Protein AF-A0A9E6REJ0-F1 (afdb_monomer_lite)

Structure (mmCIF, N/CA/C/O backbone):
data_AF-A0A9E6REJ0-F1
#
_entry.id   AF-A0A9E6REJ0-F1
#
loop_
_atom_site.group_PDB
_atom_site.id
_atom_site.type_symbol
_atom_site.label_atom_id
_atom_site.label_alt_id
_atom_site.label_comp_id
_atom_site.label_asym_id
_atom_site.label_entity_id
_atom_site.label_seq_id
_atom_site.pdbx_PDB_ins_code
_atom_site.Cartn_x
_atom_site.Cartn_y
_atom_site.Cartn_z
_atom_site.occupancy
_atom_site.B_iso_or_equiv
_atom_site.auth_seq_id
_atom_site.auth_comp_id
_atom_site.auth_asym_id
_atom_site.auth_atom_id
_atom_site.pdbx_PDB_model_num
ATOM 1 N N . MET A 1 1 ? -6.990 12.885 32.462 1.00 40.84 1 MET A N 1
ATOM 2 C CA . MET A 1 1 ? -7.092 13.150 31.010 1.00 40.84 1 MET A CA 1
ATOM 3 C C . MET A 1 1 ? -8.560 13.199 30.646 1.00 40.84 1 MET A C 1
ATOM 5 O O . MET A 1 1 ? -9.264 12.246 30.945 1.00 40.84 1 MET A O 1
ATOM 9 N N . ILE A 1 2 ? -9.026 14.302 30.065 1.00 42.00 2 ILE A N 1
ATOM 10 C CA . ILE A 1 2 ? -10.407 14.437 29.587 1.00 42.00 2 ILE A CA 1
ATOM 11 C C . ILE A 1 2 ? -10.465 13.724 28.228 1.00 42.00 2 ILE A C 1
ATOM 13 O O . ILE A 1 2 ? -10.202 14.327 27.190 1.00 42.00 2 ILE A O 1
ATOM 17 N N . GLY A 1 3 ? -10.674 12.406 28.249 1.00 57.78 3 GLY A N 1
ATOM 18 C CA . GLY A 1 3 ? -10.804 11.602 27.036 1.00 57.78 3 GLY A CA 1
ATOM 19 C C . GLY A 1 3 ? -12.135 11.917 26.370 1.00 57.78 3 GLY A C 1
ATOM 20 O O . GLY A 1 3 ? -13.175 11.473 26.844 1.00 57.78 3 GLY A O 1
ATOM 21 N N . HIS A 1 4 ? -12.112 12.725 25.313 1.00 65.94 4 HIS A N 1
ATOM 22 C CA . HIS A 1 4 ? -13.299 12.930 24.492 1.00 65.94 4 HIS A CA 1
ATOM 23 C C . HIS A 1 4 ? -13.613 11.627 23.752 1.00 65.94 4 HIS A C 1
ATOM 25 O O . HIS A 1 4 ? -12.705 10.974 23.232 1.00 65.94 4 HIS A O 1
ATOM 31 N N . ALA A 1 5 ? -14.892 11.251 23.729 1.00 79.19 5 ALA A N 1
ATOM 32 C CA . ALA A 1 5 ? -15.363 10.123 22.937 1.00 79.19 5 ALA A CA 1
ATOM 33 C C . ALA A 1 5 ? -15.048 10.347 21.441 1.00 79.19 5 ALA A C 1
ATOM 35 O O . ALA A 1 5 ? -15.025 11.504 21.002 1.00 79.19 5 ALA A O 1
ATOM 36 N N . PRO A 1 6 ? -14.810 9.277 20.658 1.00 85.81 6 PRO A N 1
ATOM 37 C CA . PRO A 1 6 ? -14.659 9.374 19.210 1.00 85.81 6 PRO A CA 1
ATOM 38 C C . PRO A 1 6 ? -15.811 10.148 18.570 1.00 85.81 6 PRO A C 1
ATOM 40 O O . PRO A 1 6 ? -16.976 9.931 18.903 1.00 85.81 6 PRO A O 1
ATOM 43 N N . LEU A 1 7 ? -15.484 11.046 17.642 1.00 87.44 7 LEU A N 1
ATOM 44 C CA . LEU A 1 7 ? -16.490 11.788 16.886 1.00 87.44 7 LEU A CA 1
ATOM 45 C C . LEU A 1 7 ? -16.873 10.994 15.625 1.00 87.44 7 LEU A C 1
ATOM 47 O O . LEU A 1 7 ? -15.975 10.590 14.884 1.00 87.44 7 LEU A O 1
ATOM 51 N N . PRO A 1 8 ? -18.174 10.816 15.325 1.00 81.75 8 PRO A N 1
ATOM 52 C CA . PRO A 1 8 ? -18.642 9.897 14.276 1.00 81.75 8 PRO A CA 1
ATOM 53 C C . PRO A 1 8 ? -18.157 10.248 12.858 1.00 81.75 8 PRO A C 1
ATOM 55 O O . PRO A 1 8 ? -17.996 9.371 12.011 1.00 81.75 8 PRO A O 1
ATOM 58 N N . ASN A 1 9 ? -17.859 11.530 12.620 1.00 86.50 9 ASN A N 1
ATOM 59 C CA . ASN A 1 9 ? -17.458 12.078 11.319 1.00 86.50 9 ASN A CA 1
ATOM 60 C C . ASN A 1 9 ? -15.991 12.538 11.275 1.00 86.50 9 ASN A C 1
ATOM 62 O O . ASN A 1 9 ? -15.620 13.329 10.408 1.00 86.50 9 ASN A O 1
ATOM 66 N N . VAL A 1 10 ? -15.160 12.106 12.228 1.00 89.12 10 VAL A N 1
ATOM 67 C CA . VAL A 1 10 ? -13.739 12.473 12.278 1.00 89.12 10 VAL A CA 1
ATOM 68 C C . VAL A 1 10 ? -12.881 11.222 12.191 1.00 89.12 10 VAL A C 1
ATOM 70 O O . VAL A 1 10 ? -12.972 10.327 13.029 1.00 89.12 10 VAL A O 1
ATOM 73 N N . TRP A 1 11 ? -12.021 11.181 11.176 1.00 91.62 11 TRP A N 1
ATOM 74 C CA . TRP A 1 11 ? -11.122 10.063 10.906 1.00 91.62 11 TRP A CA 1
ATOM 75 C C . TRP A 1 11 ? -9.676 10.508 11.089 1.00 91.62 11 TRP A C 1
ATOM 77 O O . TRP A 1 11 ? -9.244 11.506 10.510 1.00 91.62 11 TRP A O 1
ATOM 87 N N . LEU A 1 12 ? -8.919 9.763 11.888 1.00 94.12 12 LEU A N 1
ATOM 88 C CA . LEU A 1 12 ? -7.546 10.115 12.238 1.00 94.12 12 LEU A CA 1
ATOM 89 C C . LEU A 1 12 ? -6.571 9.317 11.377 1.00 94.12 12 LEU A C 1
ATOM 91 O O . LEU A 1 12 ? -6.522 8.092 11.440 1.00 94.12 12 LEU A O 1
ATOM 95 N N . GLY A 1 13 ? -5.815 10.025 10.546 1.00 94.81 13 GLY A N 1
ATOM 96 C CA . GLY A 1 13 ? -4.908 9.425 9.576 1.00 94.81 13 GLY A CA 1
ATOM 97 C C . GLY A 1 13 ? -3.447 9.651 9.900 1.00 94.81 13 GLY A C 1
ATOM 98 O O . GLY A 1 13 ? -3.090 10.667 10.497 1.00 94.81 13 GLY A O 1
ATOM 99 N N . PHE A 1 14 ? -2.599 8.752 9.419 1.00 97.94 14 PHE A N 1
ATOM 100 C CA . PHE A 1 14 ? -1.167 9.004 9.288 1.00 97.94 14 PHE A CA 1
ATOM 101 C C . PHE A 1 14 ? -0.663 8.514 7.934 1.00 97.94 14 PHE A C 1
ATOM 103 O O . PHE A 1 14 ? -1.221 7.585 7.352 1.00 97.94 14 PHE A O 1
ATOM 110 N N . SER A 1 15 ? 0.412 9.119 7.439 1.00 98.00 15 SER A N 1
ATOM 111 C CA . SER A 1 15 ? 1.140 8.597 6.280 1.00 98.00 15 SER A CA 1
ATOM 112 C C . SER A 1 15 ? 2.299 7.739 6.749 1.00 98.00 15 SER A C 1
ATOM 114 O O . SER A 1 15 ? 2.899 8.078 7.758 1.00 98.00 15 SER A O 1
ATOM 116 N N . ALA A 1 16 ? 2.644 6.664 6.047 1.00 97.94 16 ALA A N 1
ATOM 117 C CA . ALA A 1 16 ? 3.907 5.949 6.242 1.00 97.94 16 ALA A CA 1
ATOM 118 C C . ALA A 1 16 ? 4.341 5.270 4.950 1.00 97.94 16 ALA A C 1
ATOM 120 O O . ALA A 1 16 ? 3.576 4.515 4.359 1.00 97.94 16 ALA A O 1
ATOM 121 N N . GLU A 1 17 ? 5.553 5.592 4.526 1.00 96.38 17 GLU A N 1
ATOM 122 C CA . GLU A 1 17 ? 6.139 5.198 3.253 1.00 96.38 17 GLU A CA 1
ATOM 123 C C . GLU A 1 17 ? 6.912 3.869 3.320 1.00 96.38 17 GLU A C 1
ATOM 125 O O . GLU A 1 17 ? 7.099 3.214 2.298 1.00 96.38 17 GLU A O 1
ATOM 130 N N . ASP A 1 18 ? 7.344 3.461 4.514 1.00 95.94 18 ASP A N 1
ATOM 131 C CA . ASP A 1 18 ? 8.098 2.234 4.784 1.00 95.94 18 ASP A CA 1
ATOM 132 C C . ASP A 1 18 ? 7.868 1.741 6.228 1.00 95.94 18 ASP A C 1
ATOM 134 O O . ASP A 1 18 ? 7.125 2.361 6.997 1.00 95.94 18 ASP A O 1
ATOM 138 N N . GLN A 1 19 ? 8.492 0.610 6.583 1.00 96.44 19 GLN A N 1
ATOM 139 C CA . GLN A 1 19 ? 8.292 -0.066 7.867 1.00 96.44 19 GLN A CA 1
ATOM 140 C C . GLN A 1 19 ? 8.672 0.802 9.070 1.00 96.44 19 GLN A C 1
ATOM 142 O O . GLN A 1 19 ? 7.920 0.862 10.037 1.00 96.44 19 GLN A O 1
ATOM 147 N N . GLU A 1 20 ? 9.813 1.493 9.013 1.00 96.19 20 GLU A N 1
ATOM 148 C CA . GLU A 1 20 ? 10.326 2.287 10.137 1.00 96.19 20 GLU A CA 1
ATOM 149 C C . GLU A 1 20 ? 9.323 3.385 10.506 1.00 96.19 20 GLU A C 1
ATOM 151 O O . GLU A 1 20 ? 8.920 3.524 11.663 1.00 96.19 20 GLU A O 1
ATOM 156 N N . ARG A 1 21 ? 8.845 4.118 9.492 1.00 97.38 21 ARG A N 1
ATOM 157 C CA . ARG A 1 21 ? 7.851 5.177 9.692 1.00 97.38 21 ARG A CA 1
ATOM 158 C C . ARG A 1 21 ? 6.497 4.614 10.110 1.00 97.38 21 ARG A C 1
ATOM 160 O O . ARG A 1 21 ? 5.771 5.273 10.855 1.00 97.38 21 ARG A O 1
ATOM 167 N N . PHE A 1 22 ? 6.129 3.433 9.615 1.00 97.69 22 PHE A N 1
ATOM 168 C CA . PHE A 1 22 ? 4.892 2.769 10.013 1.00 97.69 22 PHE A CA 1
ATOM 169 C C . PHE A 1 22 ? 4.924 2.416 11.500 1.00 97.69 22 PHE A C 1
ATOM 171 O O . PHE A 1 22 ? 3.990 2.772 12.215 1.00 97.69 22 PHE A O 1
ATOM 178 N N . ASP A 1 23 ? 6.003 1.803 11.984 1.00 96.81 23 ASP A N 1
ATOM 179 C CA . ASP A 1 23 ? 6.152 1.405 13.387 1.00 96.81 23 ASP A CA 1
ATOM 180 C C . ASP A 1 23 ? 6.153 2.616 14.329 1.00 96.81 23 ASP A C 1
ATOM 182 O O . ASP A 1 23 ? 5.442 2.631 15.345 1.00 96.81 23 ASP A O 1
ATOM 186 N N . GLU A 1 24 ? 6.895 3.665 13.963 1.00 97.56 24 GLU A N 1
ATOM 187 C CA . GLU A 1 24 ? 6.934 4.931 14.699 1.00 97.56 24 GLU A CA 1
ATOM 188 C C . GLU A 1 24 ? 5.527 5.535 14.829 1.00 97.56 24 GLU A C 1
ATOM 190 O O . GLU A 1 24 ? 5.056 5.850 15.927 1.00 97.56 24 GLU A O 1
ATOM 195 N N . ARG A 1 25 ? 4.810 5.664 13.709 1.00 97.75 25 ARG A N 1
ATOM 196 C CA . ARG A 1 25 ? 3.514 6.354 13.667 1.00 97.75 25 ARG A CA 1
ATOM 197 C C . ARG A 1 25 ? 2.393 5.493 14.236 1.00 97.75 25 ARG A C 1
ATOM 199 O O . ARG A 1 25 ? 1.533 6.008 14.954 1.00 97.75 25 ARG A O 1
ATOM 206 N N . TRP A 1 26 ? 2.425 4.179 14.012 1.00 95.62 26 TRP A N 1
ATOM 207 C CA . TRP A 1 26 ? 1.470 3.252 14.612 1.00 95.62 26 TRP A CA 1
ATOM 208 C C . TRP A 1 26 ? 1.585 3.238 16.135 1.00 95.62 26 TRP A C 1
ATOM 210 O O . TRP A 1 26 ? 0.561 3.178 16.816 1.00 95.62 26 TRP A O 1
ATOM 220 N N . THR A 1 27 ? 2.789 3.398 16.692 1.00 95.69 27 THR A N 1
ATOM 221 C CA . THR A 1 27 ? 2.976 3.542 18.145 1.00 95.69 27 THR A CA 1
ATOM 222 C C . THR A 1 27 ? 2.160 4.710 18.714 1.00 95.69 27 THR A C 1
ATOM 224 O O . THR A 1 27 ? 1.522 4.560 19.759 1.00 95.69 27 THR A O 1
ATOM 2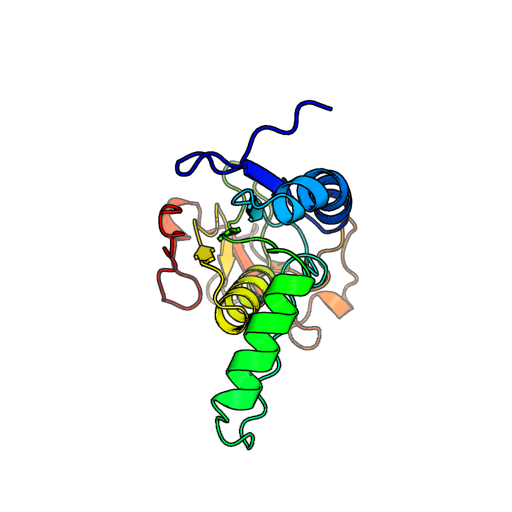27 N N . ALA A 1 28 ? 2.103 5.844 18.009 1.00 94.25 28 ALA A N 1
ATOM 228 C CA . ALA A 1 28 ? 1.319 7.013 18.416 1.00 94.25 28 ALA A CA 1
ATOM 229 C C . ALA A 1 28 ? -0.193 6.868 18.149 1.00 94.25 28 ALA A C 1
ATOM 231 O O . ALA A 1 28 ? -1.011 7.387 18.909 1.00 94.25 28 ALA A O 1
ATOM 232 N N . VAL A 1 29 ? -0.580 6.161 17.083 1.00 94.56 29 VAL A N 1
ATOM 233 C CA . VAL A 1 29 ? -1.980 6.050 16.627 1.00 94.56 29 VAL A CA 1
ATOM 234 C C . VAL A 1 29 ? -2.735 4.905 17.307 1.00 94.56 29 VAL A C 1
ATOM 236 O O . VAL A 1 29 ? -3.935 5.020 17.566 1.00 94.56 29 VAL A O 1
ATOM 239 N N . LYS A 1 30 ? -2.050 3.819 17.675 1.00 92.88 30 LYS A N 1
ATOM 240 C CA . LYS A 1 30 ? -2.641 2.632 18.312 1.00 92.88 30 LYS A CA 1
ATOM 241 C C . LYS A 1 30 ? -3.479 2.945 19.564 1.00 92.88 30 LYS A C 1
ATOM 243 O O . LYS A 1 30 ? -4.547 2.348 19.700 1.00 92.88 30 LYS A O 1
ATOM 248 N N . PRO A 1 31 ? -3.084 3.858 20.478 1.00 91.50 31 PRO A N 1
ATOM 249 C CA . PRO A 1 31 ? -3.938 4.254 21.600 1.00 91.50 31 PRO A CA 1
ATOM 250 C C . PRO A 1 31 ? -5.253 4.918 21.168 1.00 91.50 31 PRO A C 1
ATOM 252 O O . PRO A 1 31 ? -6.280 4.689 21.802 1.00 91.50 31 PRO A O 1
ATOM 255 N N . LEU A 1 32 ? -5.243 5.697 20.080 1.00 90.75 32 LEU A N 1
ATOM 256 C CA . LEU A 1 32 ? -6.440 6.346 19.530 1.00 90.75 32 LEU A CA 1
ATOM 257 C C . LEU A 1 32 ? -7.383 5.307 18.924 1.00 90.75 32 LEU A C 1
ATOM 259 O O . LEU A 1 32 ? -8.580 5.322 19.202 1.00 90.75 32 LEU A O 1
ATOM 263 N N . ALA A 1 33 ? -6.824 4.358 18.171 1.00 90.00 33 ALA A N 1
ATOM 264 C CA . ALA A 1 33 ? -7.570 3.229 17.630 1.00 90.00 33 ALA A CA 1
ATOM 265 C C . ALA A 1 33 ? -8.229 2.423 18.769 1.00 90.00 33 ALA A C 1
ATOM 267 O O . ALA A 1 33 ? -9.443 2.237 18.785 1.00 90.00 33 ALA A O 1
ATOM 268 N N . LYS A 1 34 ? -7.474 2.081 19.824 1.00 88.19 34 LYS A N 1
ATOM 269 C CA . LYS A 1 34 ? -8.011 1.428 21.035 1.00 88.19 34 LYS A CA 1
ATOM 270 C C . LYS A 1 34 ? -9.100 2.231 21.749 1.00 88.19 34 LYS A C 1
ATOM 272 O O . LYS A 1 34 ? -9.996 1.633 22.334 1.00 88.19 34 LYS A O 1
ATOM 277 N N . ALA A 1 35 ? -9.037 3.560 21.699 1.00 87.19 35 ALA A N 1
ATOM 278 C CA . ALA A 1 35 ? -10.065 4.442 22.247 1.00 87.19 35 ALA A CA 1
ATOM 279 C C . ALA A 1 35 ? -11.329 4.537 21.365 1.00 87.19 35 ALA A C 1
ATOM 281 O O . ALA A 1 35 ? -12.254 5.268 21.708 1.00 87.19 35 ALA A O 1
ATOM 282 N N . GLY A 1 36 ? -11.385 3.802 20.248 1.00 85.94 36 GLY A N 1
ATOM 283 C CA . GLY A 1 36 ? -12.548 3.703 19.368 1.00 85.94 36 GLY A CA 1
ATOM 284 C C . GLY A 1 36 ? -12.546 4.683 18.196 1.00 85.94 36 GLY A C 1
ATOM 285 O O . GLY A 1 36 ? -13.519 4.715 17.447 1.00 85.94 36 GLY A O 1
ATOM 286 N N . TRP A 1 37 ? -11.479 5.467 18.005 1.00 89.62 37 TRP A N 1
ATOM 287 C CA . TRP A 1 37 ? -11.367 6.341 16.837 1.00 89.62 37 TRP A CA 1
ATOM 288 C C . TRP A 1 37 ? -11.244 5.523 15.552 1.00 89.62 37 TRP A C 1
ATOM 290 O O . TRP A 1 37 ? -10.526 4.520 15.501 1.00 89.62 37 TRP A O 1
ATOM 300 N N . LEU A 1 38 ? -11.893 5.991 14.484 1.00 90.81 38 LEU A N 1
ATOM 301 C CA . LEU A 1 38 ? -11.610 5.490 13.147 1.00 90.81 38 LEU A CA 1
ATOM 302 C C . LEU A 1 38 ? -10.217 5.971 12.743 1.00 90.81 38 LEU A C 1
ATOM 304 O O . LEU A 1 38 ? -10.003 7.169 12.550 1.00 90.81 38 LEU A O 1
ATOM 308 N N . THR A 1 39 ? -9.275 5.036 12.630 1.00 93.94 39 THR A N 1
ATOM 309 C CA . THR A 1 39 ? -7.904 5.325 12.203 1.00 93.94 39 THR A CA 1
ATOM 310 C C . THR A 1 39 ? -7.631 4.776 10.810 1.00 93.94 39 THR A C 1
ATOM 312 O O . THR A 1 39 ? -8.133 3.708 10.448 1.00 93.94 39 THR A O 1
ATOM 315 N N . TRP A 1 40 ? -6.851 5.511 10.019 1.00 96.38 40 TRP A N 1
ATOM 316 C CA . TRP A 1 40 ? -6.512 5.137 8.647 1.00 96.38 40 TRP A CA 1
ATOM 317 C C . TRP A 1 40 ? -5.044 5.403 8.320 1.00 96.38 40 TRP A C 1
ATOM 319 O O . TRP A 1 40 ? -4.378 6.215 8.965 1.00 96.38 40 TRP A O 1
ATOM 329 N N . TRP A 1 41 ? -4.540 4.700 7.311 1.00 98.19 41 TRP A N 1
ATOM 330 C CA . TRP A 1 41 ? -3.145 4.777 6.895 1.00 98.19 41 TRP A CA 1
ATOM 331 C C . TRP A 1 41 ? -3.029 5.141 5.415 1.00 98.19 41 TRP A C 1
ATOM 333 O O . TRP A 1 41 ? -3.577 4.463 4.548 1.00 98.19 41 TRP A O 1
ATOM 343 N N . SER A 1 42 ? -2.282 6.207 5.134 1.00 98.44 42 SER A N 1
ATOM 344 C CA . SER A 1 42 ? -1.795 6.564 3.804 1.00 98.44 42 SER A CA 1
ATOM 345 C C . SER A 1 42 ? -0.424 5.926 3.556 1.00 98.44 42 SER A C 1
ATOM 347 O O . SER A 1 42 ? 0.616 6.496 3.896 1.00 98.44 42 SER A O 1
ATOM 349 N N . ALA A 1 43 ? -0.412 4.757 2.929 1.00 98.12 43 ALA A N 1
ATOM 350 C CA . ALA A 1 43 ? 0.770 4.078 2.406 1.00 98.12 43 ALA A CA 1
ATOM 351 C C . ALA A 1 43 ? 1.230 4.731 1.084 1.00 98.12 43 ALA A C 1
ATOM 353 O O . ALA A 1 43 ? 1.227 4.100 0.025 1.00 98.12 43 ALA A O 1
ATOM 354 N N . GLU A 1 44 ? 1.529 6.038 1.122 1.00 95.50 44 GLU A N 1
ATOM 355 C CA . GLU A 1 44 ? 1.820 6.849 -0.068 1.00 95.50 44 GLU A CA 1
ATOM 356 C C . GLU A 1 44 ? 2.960 7.866 0.145 1.00 95.50 44 GLU A C 1
ATOM 358 O O . GLU A 1 44 ? 2.846 8.713 1.036 1.00 95.50 44 GLU A O 1
ATOM 363 N N . PRO A 1 45 ? 3.993 7.875 -0.723 1.00 96.62 45 PRO A N 1
ATOM 364 C CA . PRO A 1 45 ? 4.323 6.789 -1.646 1.00 96.62 45 PRO A CA 1
ATOM 365 C C . PRO A 1 45 ? 4.754 5.536 -0.869 1.00 96.62 45 PRO A C 1
ATOM 367 O O . PRO A 1 45 ? 5.446 5.661 0.133 1.00 96.62 45 PRO A O 1
ATOM 370 N N . LEU A 1 46 ? 4.394 4.339 -1.331 1.00 96.38 46 LEU A N 1
ATOM 371 C CA . LEU A 1 46 ? 4.912 3.099 -0.741 1.00 96.38 46 LEU A CA 1
ATOM 372 C C . LEU A 1 46 ? 6.305 2.787 -1.310 1.00 96.38 46 LEU A C 1
ATOM 374 O O . LEU A 1 46 ? 6.462 2.511 -2.503 1.00 96.38 46 LEU A O 1
ATOM 378 N N . LEU A 1 47 ? 7.328 2.874 -0.462 1.00 95.25 47 LEU A N 1
ATOM 379 C CA . LEU A 1 47 ? 8.745 2.821 -0.841 1.00 95.25 47 LEU A CA 1
ATOM 380 C C . LEU A 1 47 ? 9.448 1.519 -0.459 1.00 95.25 47 LEU A C 1
ATOM 382 O O . LEU A 1 47 ? 10.553 1.265 -0.950 1.00 95.25 47 LEU A O 1
ATOM 386 N N . GLY A 1 48 ? 8.796 0.688 0.347 1.00 94.31 48 GLY A N 1
ATOM 387 C CA . GLY A 1 48 ? 9.246 -0.646 0.708 1.00 94.31 48 GLY A CA 1
ATOM 388 C C . GLY A 1 48 ? 8.084 -1.529 1.159 1.00 94.31 48 GLY A C 1
ATOM 389 O O . GLY A 1 48 ? 6.963 -1.036 1.322 1.00 94.31 48 GLY A O 1
ATOM 390 N N . PRO A 1 49 ? 8.334 -2.833 1.357 1.00 94.75 49 PRO A N 1
ATOM 391 C CA . PRO A 1 49 ? 7.363 -3.698 2.002 1.00 94.75 49 PRO A CA 1
ATOM 392 C C . PRO A 1 49 ? 7.115 -3.210 3.435 1.00 94.75 49 PRO A C 1
ATOM 394 O O . PRO A 1 49 ? 8.033 -2.762 4.122 1.00 94.75 49 PRO A O 1
ATOM 397 N N . VAL A 1 50 ? 5.866 -3.314 3.875 1.00 96.00 50 VAL A N 1
ATOM 398 C CA . VAL A 1 50 ? 5.456 -3.035 5.252 1.00 96.00 50 VAL A CA 1
ATOM 399 C C . VAL A 1 50 ? 4.661 -4.236 5.738 1.00 96.00 50 VAL A C 1
ATOM 401 O O . VAL A 1 50 ? 3.768 -4.706 5.035 1.00 96.00 50 VAL A O 1
ATOM 404 N N . ASP A 1 51 ? 4.988 -4.724 6.926 1.00 94.25 51 ASP A N 1
ATOM 405 C CA . ASP A 1 51 ? 4.208 -5.675 7.698 1.00 94.25 51 ASP A CA 1
ATOM 406 C C . ASP A 1 51 ? 3.292 -4.906 8.667 1.00 94.25 51 ASP A C 1
ATOM 408 O O . ASP A 1 51 ? 3.738 -4.428 9.715 1.00 94.25 51 ASP A O 1
ATOM 412 N N . PRO A 1 52 ? 1.991 -4.773 8.351 1.00 93.62 52 PRO A N 1
ATOM 413 C CA . PRO A 1 52 ? 1.044 -4.088 9.211 1.00 93.62 52 PRO A CA 1
ATOM 414 C C . PRO A 1 52 ? 0.364 -5.047 10.199 1.00 93.62 52 PRO A C 1
ATOM 416 O O . PRO A 1 52 ? -0.695 -4.700 10.718 1.00 93.62 52 PRO A O 1
ATOM 419 N N . SER A 1 53 ? 0.901 -6.243 10.475 1.00 89.69 53 SER A N 1
ATOM 420 C CA . SER A 1 53 ? 0.246 -7.251 11.334 1.00 89.69 53 SER A CA 1
ATOM 42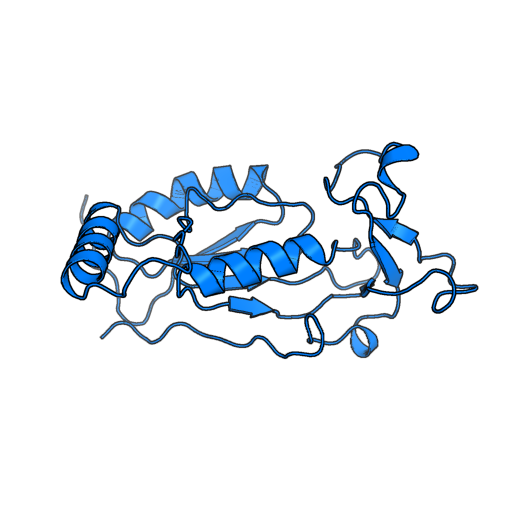1 C C . SER A 1 53 ? -0.126 -6.729 12.725 1.00 89.69 53 SER A C 1
ATOM 423 O O . SER A 1 53 ? -1.140 -7.131 13.295 1.00 89.69 53 SER A O 1
ATOM 425 N N . ALA A 1 54 ? 0.637 -5.771 13.259 1.00 88.19 54 ALA A N 1
ATOM 426 C CA . ALA A 1 54 ? 0.336 -5.110 14.531 1.00 88.19 54 ALA A CA 1
ATOM 427 C C . ALA A 1 54 ? -0.894 -4.177 14.488 1.00 88.19 54 ALA A C 1
ATOM 429 O O . ALA A 1 54 ? -1.349 -3.726 15.547 1.00 88.19 54 ALA A O 1
ATOM 430 N N . ALA A 1 55 ? -1.386 -3.847 13.293 1.00 91.12 55 ALA A N 1
ATOM 431 C CA . ALA A 1 55 ? -2.482 -2.917 13.033 1.00 91.12 55 ALA A CA 1
ATOM 432 C C . ALA A 1 55 ? -3.643 -3.539 12.241 1.00 91.12 55 ALA A C 1
ATOM 434 O O . ALA A 1 55 ? -4.771 -3.074 12.364 1.00 91.12 55 ALA A O 1
ATOM 435 N N . ILE A 1 56 ? -3.380 -4.570 11.436 1.00 88.56 56 ILE A N 1
ATOM 436 C CA . ILE A 1 56 ? -4.351 -5.319 10.635 1.00 88.56 56 ILE A CA 1
ATOM 437 C C . ILE A 1 56 ? -4.024 -6.809 10.817 1.00 88.56 56 ILE A C 1
ATOM 439 O O . ILE A 1 56 ? -3.142 -7.332 10.121 1.00 88.56 56 ILE A O 1
ATOM 443 N N . PRO A 1 57 ? -4.677 -7.484 11.780 1.00 75.94 57 PRO A N 1
ATOM 444 C CA . PRO A 1 57 ? -4.419 -8.890 12.059 1.00 75.94 57 PRO A CA 1
ATOM 445 C C . PRO A 1 57 ? -4.703 -9.760 10.835 1.00 75.94 57 PRO A C 1
ATOM 447 O O . PRO A 1 57 ? -5.681 -9.537 10.119 1.00 75.94 57 PRO A O 1
ATOM 450 N N . GLU A 1 58 ? -3.881 -10.784 10.620 1.00 66.56 58 GLU A N 1
ATOM 451 C CA . GLU A 1 58 ? -4.223 -11.849 9.680 1.00 66.56 58 GLU A CA 1
ATOM 452 C C . GLU A 1 58 ? -5.427 -12.629 10.201 1.00 66.56 58 GLU A C 1
ATOM 454 O O . GLU A 1 58 ? -5.416 -13.166 11.309 1.00 66.56 58 GLU A O 1
ATOM 459 N N . VAL A 1 59 ? -6.468 -12.717 9.379 1.00 61.66 59 VAL A N 1
ATOM 460 C CA . VAL A 1 59 ? -7.587 -13.622 9.623 1.00 61.66 59 VAL A CA 1
ATOM 461 C C . VAL A 1 59 ? -7.378 -14.829 8.719 1.00 61.66 59 VAL A C 1
ATOM 463 O O . VAL A 1 59 ? -7.733 -14.814 7.544 1.00 61.66 59 VAL A O 1
ATOM 466 N N . HIS A 1 60 ? -6.752 -15.885 9.236 1.00 54.53 60 HIS A N 1
ATOM 467 C CA . HIS A 1 60 ? -6.633 -17.135 8.490 1.00 54.53 60 HIS A CA 1
ATOM 468 C C . HIS A 1 60 ? -8.006 -17.809 8.388 1.00 54.53 60 HIS A C 1
ATOM 470 O O . HIS A 1 60 ? -8.516 -18.379 9.352 1.00 54.53 60 HIS A O 1
ATOM 476 N N . HIS A 1 61 ? -8.622 -17.746 7.211 1.00 47.91 61 HIS A N 1
ATOM 477 C CA . HIS A 1 61 ? -9.726 -18.631 6.855 1.00 47.91 61 HIS A CA 1
ATOM 478 C C . HIS A 1 61 ? -9.140 -19.925 6.286 1.00 47.91 61 HIS A C 1
ATOM 480 O O . HIS A 1 61 ? -8.638 -19.944 5.166 1.00 47.91 61 HIS A O 1
ATOM 486 N N . HIS A 1 62 ? -9.179 -21.010 7.063 1.00 46.41 62 HIS A N 1
ATOM 487 C CA . HIS A 1 62 ? -8.864 -22.336 6.535 1.00 46.41 62 HIS A CA 1
ATOM 488 C C . HIS A 1 62 ? -9.999 -22.765 5.583 1.00 46.41 62 HIS A C 1
ATOM 490 O O . HIS A 1 62 ? -11.160 -22.693 5.994 1.00 46.41 62 HIS A O 1
ATOM 496 N N . PRO A 1 63 ? -9.717 -23.205 4.345 1.00 44.88 63 PRO A N 1
ATOM 497 C CA . PRO A 1 63 ? -10.752 -23.534 3.357 1.00 44.88 63 PRO A CA 1
ATOM 498 C C . PRO A 1 63 ? -11.686 -24.673 3.806 1.00 44.88 63 PRO A C 1
ATOM 500 O O . PRO A 1 63 ? -12.856 -24.675 3.436 1.00 44.88 63 PRO A O 1
ATOM 503 N N . ASP A 1 64 ? -11.208 -25.575 4.670 1.00 53.88 64 ASP A N 1
ATOM 504 C CA . ASP A 1 64 ? -12.014 -26.668 5.246 1.00 53.88 64 ASP A CA 1
ATOM 505 C C . ASP A 1 64 ? -12.756 -26.299 6.542 1.00 53.88 64 ASP A C 1
ATOM 507 O O . ASP A 1 64 ? -13.468 -27.132 7.111 1.00 53.88 64 ASP A O 1
ATOM 511 N N . ASN A 1 65 ? -12.609 -25.067 7.045 1.00 54.34 65 ASN A N 1
ATOM 512 C CA . ASN A 1 65 ? -13.384 -24.650 8.207 1.00 54.34 65 ASN A CA 1
ATOM 513 C C . ASN A 1 65 ? -14.834 -24.440 7.776 1.00 54.34 65 ASN A C 1
ATOM 515 O O . ASN A 1 65 ? -15.189 -23.429 7.168 1.00 54.34 65 ASN A O 1
ATOM 519 N N . VAL A 1 66 ? -15.692 -25.390 8.150 1.00 53.25 66 VAL A N 1
ATOM 520 C CA . VAL A 1 66 ? -17.141 -25.189 8.173 1.00 53.25 66 VAL A CA 1
ATOM 521 C C . VAL A 1 66 ? -17.399 -23.869 8.897 1.00 53.25 66 VAL A C 1
ATOM 523 O O . VAL A 1 66 ? -17.051 -23.733 10.072 1.00 53.25 66 VAL A O 1
ATOM 526 N N . ARG A 1 67 ? -17.983 -22.887 8.194 1.00 57.22 67 ARG A N 1
ATOM 527 C CA . ARG A 1 67 ? -18.448 -21.629 8.794 1.00 57.22 67 ARG A CA 1
ATOM 528 C C . ARG A 1 67 ? -19.294 -21.974 10.015 1.00 57.22 67 ARG A C 1
ATOM 530 O O . ARG A 1 67 ? -20.420 -22.448 9.880 1.00 57.22 67 ARG A O 1
ATOM 537 N N . SER A 1 68 ? -18.743 -21.753 11.202 1.00 66.81 68 SER A N 1
ATOM 538 C CA . SER A 1 68 ? -19.477 -21.871 12.451 1.00 66.81 68 SER A CA 1
ATOM 539 C C . SER A 1 68 ? -19.877 -20.462 12.862 1.00 66.81 68 SER A C 1
ATOM 541 O O . SER A 1 68 ? -18.998 -19.665 13.197 1.00 66.81 68 SER A O 1
ATOM 543 N N . PRO A 1 69 ? -21.181 -20.137 12.892 1.00 66.94 69 PRO A N 1
ATOM 544 C CA . PRO A 1 69 ? -21.649 -18.847 13.390 1.00 66.94 69 PRO A CA 1
ATOM 545 C C . PRO A 1 69 ? -21.109 -18.526 14.790 1.00 66.94 69 PRO A C 1
ATOM 547 O O . PRO A 1 69 ? -20.871 -17.362 15.105 1.00 66.94 69 PRO A O 1
ATOM 550 N N . ALA A 1 70 ? -20.867 -19.556 15.609 1.00 71.81 70 ALA A N 1
ATOM 551 C CA . ALA A 1 70 ? -20.274 -19.422 16.932 1.00 71.81 70 ALA A CA 1
ATOM 552 C C . ALA A 1 70 ? -18.779 -19.067 16.876 1.00 71.81 70 ALA A C 1
ATOM 554 O O . ALA A 1 70 ? -18.348 -18.202 17.632 1.00 71.81 70 ALA A O 1
ATOM 555 N N . LEU A 1 71 ? -17.999 -19.676 15.973 1.00 68.06 71 LEU A N 1
ATOM 556 C CA . LEU A 1 71 ? -16.589 -19.320 15.779 1.00 68.06 71 LEU A CA 1
ATOM 557 C C . LEU A 1 71 ? -16.458 -17.904 15.216 1.00 68.06 71 LEU A C 1
ATOM 559 O O . LEU A 1 71 ? -15.670 -17.121 15.735 1.00 68.06 71 LEU A O 1
ATOM 563 N N . ASP A 1 72 ? -17.274 -17.543 14.227 1.00 65.94 72 ASP A N 1
ATOM 564 C CA . ASP A 1 72 ? -17.274 -16.187 13.682 1.00 65.94 72 ASP A CA 1
ATOM 565 C C . ASP A 1 72 ? -17.666 -15.156 14.752 1.00 65.94 72 ASP A C 1
ATOM 567 O O . ASP A 1 72 ? -17.104 -14.063 14.805 1.00 65.94 72 ASP A O 1
ATOM 571 N N . ALA A 1 73 ? -18.622 -15.488 15.629 1.00 65.31 73 ALA A N 1
ATOM 572 C CA . ALA A 1 73 ? -18.977 -14.651 16.771 1.00 65.31 73 ALA A CA 1
ATOM 573 C C . ALA A 1 73 ? -17.824 -14.537 17.780 1.00 65.31 73 ALA A C 1
ATOM 575 O O . ALA A 1 73 ? -17.578 -13.444 18.285 1.00 65.31 73 ALA A O 1
ATOM 576 N N . LEU A 1 74 ? -17.086 -15.621 18.034 1.00 66.62 74 LEU A N 1
ATOM 577 C CA . LEU A 1 74 ? -15.924 -15.622 18.925 1.00 66.62 74 LEU A CA 1
ATOM 578 C C . LEU A 1 74 ? -14.763 -14.802 18.350 1.00 66.62 74 LEU A C 1
ATOM 580 O O . LEU A 1 74 ? -14.151 -14.028 19.076 1.00 66.62 74 LEU A O 1
ATOM 584 N N . VAL A 1 75 ? -14.499 -14.917 17.045 1.00 65.12 75 VAL A N 1
ATOM 585 C CA . VAL A 1 75 ? -13.502 -14.113 16.322 1.00 65.12 75 VAL A CA 1
ATOM 586 C C . VAL A 1 75 ? -13.895 -12.638 16.341 1.00 65.12 75 VAL A C 1
ATOM 588 O O . VAL A 1 75 ? -13.059 -11.791 16.643 1.00 65.12 75 VAL A O 1
ATOM 591 N N . ARG A 1 76 ? -15.174 -12.312 16.111 1.00 58.66 76 ARG A N 1
ATOM 592 C CA . ARG A 1 76 ? -15.689 -10.937 16.240 1.00 58.66 76 ARG A CA 1
ATOM 593 C C . ARG A 1 76 ? -15.570 -10.404 17.672 1.00 58.66 76 ARG A C 1
ATOM 595 O O . ARG A 1 76 ? -15.140 -9.267 17.870 1.00 58.66 76 ARG A O 1
ATOM 602 N N . ALA A 1 77 ? -15.889 -11.215 18.678 1.00 60.25 77 ALA A N 1
ATOM 603 C CA . ALA A 1 77 ? -15.740 -10.847 20.086 1.00 60.25 77 ALA A CA 1
ATOM 604 C C . ALA A 1 77 ? -14.263 -10.643 20.472 1.00 60.25 77 ALA A C 1
ATOM 606 O O . ALA A 1 77 ? -13.925 -9.654 21.119 1.00 60.25 77 ALA A O 1
ATOM 607 N N . ALA A 1 78 ? -13.361 -11.512 20.010 1.00 59.44 78 ALA A N 1
ATOM 608 C CA . ALA A 1 78 ? -11.920 -11.380 20.213 1.00 59.44 78 ALA A CA 1
ATOM 609 C C . ALA A 1 78 ? -11.345 -10.145 19.498 1.00 59.44 78 ALA A C 1
ATOM 611 O O . ALA A 1 78 ? -10.565 -9.405 20.093 1.00 59.44 78 ALA A O 1
ATOM 612 N N . ALA A 1 79 ? -11.788 -9.850 18.272 1.00 57.44 79 ALA A N 1
ATOM 613 C CA . ALA A 1 79 ? -11.434 -8.619 17.562 1.00 57.44 79 ALA A CA 1
ATOM 614 C C . ALA A 1 79 ? -11.890 -7.361 18.330 1.00 57.44 79 ALA A C 1
ATOM 616 O O . ALA A 1 79 ? -11.190 -6.351 18.342 1.00 57.44 79 ALA A O 1
ATOM 617 N N . THR A 1 80 ? -13.018 -7.446 19.046 1.00 53.31 80 THR A N 1
ATOM 618 C CA . THR A 1 80 ? -13.506 -6.375 19.935 1.00 53.31 80 THR A CA 1
ATOM 619 C C . THR A 1 80 ? -12.601 -6.197 21.165 1.00 53.31 80 THR A C 1
ATOM 621 O O . THR A 1 80 ? -12.374 -5.072 21.602 1.00 53.31 80 THR A O 1
ATOM 624 N N . MET A 1 81 ? -12.021 -7.284 21.690 1.00 50.03 81 MET A N 1
ATOM 625 C CA . MET A 1 81 ? -11.091 -7.273 22.834 1.00 50.03 81 MET A CA 1
ATOM 626 C C . MET A 1 81 ? -9.684 -6.753 22.485 1.00 50.03 81 MET A C 1
ATOM 628 O O . MET A 1 81 ? -8.987 -6.232 23.355 1.00 50.03 81 MET A O 1
ATOM 632 N N . ILE A 1 82 ? -9.257 -6.872 21.223 1.00 53.97 82 ILE A N 1
ATOM 633 C CA . ILE A 1 82 ? -7.943 -6.397 20.743 1.00 53.97 82 ILE A CA 1
ATOM 634 C C . ILE A 1 82 ? -7.962 -4.874 20.454 1.00 53.97 82 ILE A C 1
ATOM 636 O O . ILE A 1 82 ? -6.908 -4.229 20.414 1.00 53.97 82 ILE A O 1
ATOM 640 N N . GLY A 1 83 ? -9.156 -4.272 20.386 1.00 55.28 83 GLY A N 1
ATOM 641 C CA . GLY A 1 83 ? -9.380 -2.888 19.967 1.00 55.28 83 GLY A CA 1
ATOM 642 C C . GLY A 1 83 ? -9.316 -2.769 18.441 1.00 55.28 83 GLY A C 1
ATOM 643 O O . GLY A 1 83 ? -8.605 -3.544 17.798 1.00 55.28 83 GLY A O 1
ATOM 644 N N . PRO A 1 84 ? -10.062 -1.838 17.821 1.00 65.50 84 PRO A N 1
ATOM 645 C CA . PRO A 1 84 ? -10.068 -1.750 16.373 1.00 65.50 84 PRO A CA 1
ATOM 646 C C . PRO A 1 84 ? -8.673 -1.345 15.896 1.00 65.50 84 PRO A C 1
ATOM 648 O O . PRO A 1 84 ? -8.090 -0.383 16.390 1.00 65.50 84 PRO A O 1
ATOM 651 N N . GLY A 1 85 ? -8.135 -2.125 14.965 1.00 84.56 85 GLY A N 1
ATOM 652 C CA . GLY A 1 85 ? -6.926 -1.789 14.231 1.00 84.56 85 GLY A CA 1
ATOM 653 C C . GLY A 1 85 ? -7.163 -0.658 13.228 1.00 84.56 85 GLY A C 1
ATOM 654 O O . GLY A 1 85 ? -8.092 0.144 13.371 1.00 84.56 85 GLY A O 1
ATOM 655 N N . LEU A 1 86 ? -6.345 -0.610 12.180 1.00 92.31 86 LEU A N 1
ATOM 656 C CA . LEU A 1 86 ? -6.606 0.268 11.039 1.00 92.31 86 LEU A CA 1
ATOM 657 C C . LEU A 1 86 ? -7.942 -0.097 10.385 1.00 92.31 86 LEU A C 1
ATOM 659 O O . LEU A 1 86 ? -8.233 -1.269 10.154 1.00 92.31 86 LEU A O 1
ATOM 663 N N . ARG A 1 87 ? -8.747 0.921 10.070 1.00 91.88 87 ARG A N 1
ATOM 664 C CA . ARG A 1 87 ? -10.068 0.762 9.441 1.00 91.88 87 ARG A CA 1
ATOM 665 C C . ARG A 1 87 ? -10.118 1.226 7.993 1.00 91.88 87 ARG A C 1
ATOM 667 O O . ARG A 1 87 ? -11.165 1.128 7.368 1.00 91.88 87 ARG A O 1
ATOM 674 N N . TRP A 1 88 ? -9.015 1.741 7.466 1.00 95.94 88 TRP A N 1
ATOM 675 C CA . TRP A 1 88 ? -8.885 2.086 6.058 1.00 95.94 88 TRP A CA 1
ATOM 676 C C . TRP A 1 88 ? -7.410 2.192 5.687 1.00 95.94 88 TRP A C 1
ATOM 678 O O . TRP A 1 88 ? -6.616 2.774 6.435 1.00 95.94 88 TRP A O 1
ATOM 688 N N . VAL A 1 89 ? -7.046 1.628 4.539 1.00 98.06 89 VAL A N 1
ATOM 689 C CA . VAL A 1 89 ? -5.701 1.735 3.972 1.00 98.06 89 VAL A CA 1
ATOM 690 C C . VAL A 1 89 ? -5.797 2.324 2.577 1.00 98.06 89 VAL A C 1
ATOM 692 O O . VAL A 1 89 ? -6.551 1.850 1.730 1.00 98.06 89 VAL A O 1
ATOM 695 N N . VAL A 1 90 ? -4.998 3.354 2.342 1.00 98.62 90 VAL A N 1
ATOM 696 C CA . VAL A 1 90 ? -4.826 3.996 1.045 1.00 98.62 90 VAL A CA 1
ATOM 697 C C . VAL A 1 90 ? -3.404 3.712 0.576 1.00 98.62 90 VAL A C 1
ATOM 699 O O . VAL A 1 90 ? -2.466 3.919 1.335 1.00 98.62 90 VAL A O 1
ATOM 702 N N . THR A 1 91 ? -3.215 3.218 -0.644 1.00 98.56 91 THR A N 1
ATOM 703 C CA . THR A 1 91 ? -1.897 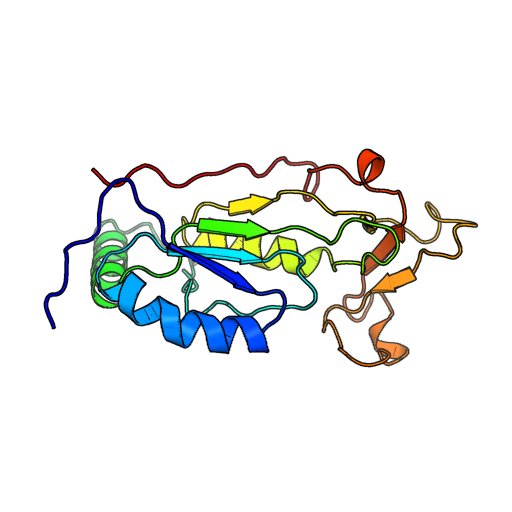2.866 -1.194 1.00 98.56 91 THR A CA 1
ATOM 704 C C . THR A 1 91 ? -1.685 3.486 -2.564 1.00 98.56 91 THR A C 1
ATOM 706 O O . THR A 1 91 ? -2.588 3.511 -3.403 1.00 98.56 91 THR A O 1
ATOM 709 N N . GLY A 1 92 ? -0.458 3.923 -2.831 1.00 98.19 92 GLY A N 1
ATOM 710 C CA . GLY A 1 92 ? -0.107 4.517 -4.107 1.00 98.19 92 GLY A CA 1
ATOM 711 C C . GLY A 1 92 ? 1.380 4.805 -4.256 1.00 98.19 92 GLY A C 1
ATOM 712 O O . GLY A 1 92 ? 2.123 4.902 -3.280 1.00 98.19 92 GLY A O 1
ATOM 713 N N . GLY A 1 93 ? 1.812 4.939 -5.507 1.00 97.50 93 GLY A N 1
ATOM 714 C CA . GLY A 1 93 ? 3.190 5.267 -5.860 1.00 97.50 93 GLY A CA 1
ATOM 715 C C . GLY A 1 93 ? 3.450 6.768 -6.024 1.00 97.50 93 GLY A C 1
ATOM 716 O O . GLY A 1 93 ? 2.541 7.605 -6.084 1.00 97.50 93 GLY A O 1
ATOM 717 N N . GLU A 1 94 ? 4.733 7.114 -6.101 1.00 97.19 94 GLU A N 1
ATOM 718 C CA . GLU A 1 94 ? 5.209 8.497 -6.125 1.00 97.19 94 GLU A CA 1
ATOM 719 C C . GLU A 1 94 ? 4.984 9.173 -7.490 1.00 97.19 94 GLU A C 1
ATOM 721 O O . GLU A 1 94 ? 5.146 8.563 -8.545 1.00 97.19 94 GLU A O 1
ATOM 726 N N . SER A 1 95 ? 4.611 10.456 -7.491 1.00 95.19 95 SER A N 1
ATOM 727 C CA . SER A 1 95 ? 4.468 11.273 -8.710 1.00 95.19 95 SER A CA 1
ATOM 728 C C . SER A 1 95 ? 5.571 12.326 -8.817 1.00 95.19 95 SER A C 1
ATOM 730 O O . SER A 1 95 ? 6.143 12.725 -7.807 1.00 95.19 95 SER A O 1
ATOM 732 N N . GLY A 1 96 ? 5.812 12.849 -10.021 1.00 94.44 96 GLY A N 1
ATOM 733 C CA . GLY A 1 96 ? 6.751 13.947 -10.256 1.00 94.44 96 GLY A CA 1
ATOM 734 C C . GLY A 1 96 ? 8.126 13.516 -10.787 1.00 94.44 96 GLY A C 1
ATOM 735 O O . GLY A 1 96 ? 8.409 12.329 -10.946 1.00 94.44 96 GLY A O 1
ATOM 736 N N . PRO A 1 97 ? 9.012 14.479 -11.110 1.00 91.62 97 PRO A N 1
ATOM 737 C CA . PRO A 1 97 ? 10.248 14.212 -11.850 1.00 91.62 97 PRO A CA 1
ATOM 738 C C . PRO A 1 97 ? 11.154 13.152 -11.210 1.00 91.62 97 PRO A C 1
ATOM 740 O O . PRO A 1 97 ? 11.691 12.315 -11.935 1.00 91.62 97 PRO A O 1
ATOM 743 N N . GLY A 1 98 ? 11.255 13.157 -9.878 1.00 92.25 98 GLY A N 1
ATOM 744 C CA . GLY A 1 98 ? 12.079 12.243 -9.079 1.00 92.25 98 GLY A CA 1
ATOM 745 C C . GLY A 1 98 ? 11.329 11.060 -8.465 1.00 92.25 98 GLY A C 1
ATOM 746 O O . GLY A 1 98 ? 11.829 10.487 -7.505 1.00 92.25 98 GLY A O 1
ATOM 747 N N . ALA A 1 99 ? 10.140 10.719 -8.972 1.00 95.38 99 ALA A N 1
ATOM 748 C CA . ALA A 1 99 ? 9.357 9.605 -8.451 1.00 95.38 99 ALA A CA 1
ATOM 749 C C . ALA A 1 99 ? 10.168 8.304 -8.404 1.00 95.38 99 ALA A C 1
ATOM 751 O O . ALA A 1 99 ? 10.804 7.934 -9.396 1.00 95.38 99 ALA A O 1
ATOM 752 N N . ARG A 1 100 ? 10.088 7.587 -7.286 1.00 95.06 100 ARG A N 1
ATOM 753 C CA . ARG A 1 100 ? 10.674 6.256 -7.103 1.00 95.06 100 ARG A CA 1
ATOM 754 C C . ARG A 1 100 ? 9.684 5.155 -7.518 1.00 95.06 100 ARG A C 1
ATOM 756 O O . ARG A 1 100 ? 8.482 5.310 -7.292 1.00 95.06 100 ARG A O 1
ATOM 763 N N . PRO A 1 101 ? 10.161 4.046 -8.116 1.00 95.06 101 PRO A N 1
ATOM 764 C CA . PRO A 1 101 ? 9.305 2.922 -8.480 1.00 95.06 101 PRO A CA 1
ATOM 765 C C . PRO A 1 101 ? 8.838 2.146 -7.240 1.00 95.06 101 PRO A C 1
ATOM 767 O O . PRO A 1 101 ? 9.641 1.778 -6.379 1.00 95.06 101 PRO A O 1
ATOM 770 N N . MET A 1 102 ? 7.539 1.854 -7.191 1.00 96.31 102 MET A N 1
ATOM 771 C CA . MET A 1 102 ? 6.912 0.967 -6.209 1.00 96.31 102 MET A CA 1
ATOM 772 C C . MET A 1 102 ? 6.877 -0.462 -6.758 1.00 96.31 102 MET A C 1
ATOM 774 O O . MET A 1 102 ? 6.516 -0.667 -7.917 1.00 96.31 102 MET A O 1
ATOM 778 N N . HIS A 1 103 ? 7.218 -1.453 -5.933 1.00 96.69 103 HIS A N 1
ATOM 779 C CA . HIS A 1 103 ? 7.034 -2.852 -6.314 1.00 96.69 103 HIS A CA 1
ATOM 780 C C . HIS A 1 103 ? 5.539 -3.220 -6.277 1.00 96.69 103 HIS A C 1
ATOM 782 O O . HIS A 1 103 ? 4.872 -2.905 -5.287 1.00 96.69 103 HIS A O 1
ATOM 788 N N . PRO A 1 104 ? 4.989 -3.912 -7.292 1.00 97.25 104 PRO A N 1
ATOM 789 C CA . PRO A 1 104 ? 3.571 -4.259 -7.335 1.00 97.25 104 PRO A CA 1
ATOM 790 C C . PRO A 1 104 ? 3.126 -5.120 -6.154 1.00 97.25 104 PRO A C 1
ATOM 792 O O . PRO A 1 104 ? 2.051 -4.887 -5.602 1.00 97.25 104 PRO A O 1
ATOM 795 N N . ASP A 1 105 ? 3.965 -6.058 -5.715 1.00 97.00 105 ASP A N 1
ATOM 796 C CA . ASP A 1 105 ? 3.603 -6.964 -4.619 1.00 97.00 105 ASP A CA 1
ATOM 797 C C . ASP A 1 105 ? 3.458 -6.266 -3.266 1.00 97.00 105 ASP A C 1
ATOM 799 O O . ASP A 1 105 ? 2.754 -6.775 -2.399 1.00 97.00 105 ASP A O 1
ATOM 803 N N . TRP A 1 106 ? 4.034 -5.073 -3.082 1.00 97.81 106 TRP A N 1
ATOM 804 C CA . TRP A 1 106 ? 3.795 -4.298 -1.864 1.00 97.81 106 TRP A CA 1
ATOM 805 C C . TRP A 1 106 ? 2.336 -3.838 -1.795 1.00 97.81 106 TRP A C 1
ATOM 807 O O . TRP A 1 106 ? 1.677 -4.017 -0.774 1.00 97.81 106 TRP A O 1
ATOM 817 N N . ALA A 1 107 ? 1.797 -3.325 -2.905 1.00 98.12 107 ALA A N 1
ATOM 818 C CA . ALA A 1 107 ? 0.392 -2.934 -2.990 1.00 98.12 107 ALA A CA 1
ATOM 819 C C . ALA A 1 107 ? -0.552 -4.149 -2.955 1.00 98.12 107 ALA A C 1
ATOM 821 O O . ALA A 1 107 ? -1.597 -4.086 -2.308 1.00 98.12 107 ALA A O 1
ATOM 822 N N . ARG A 1 108 ? -0.183 -5.264 -3.605 1.00 98.12 108 ARG A N 1
ATOM 823 C CA . ARG A 1 108 ? -0.970 -6.514 -3.576 1.00 98.12 108 ARG A CA 1
ATOM 824 C C . ARG A 1 108 ? -1.050 -7.103 -2.170 1.00 98.12 108 ARG A C 1
ATOM 826 O O . ARG A 1 108 ? -2.143 -7.429 -1.728 1.00 98.12 108 ARG A O 1
ATOM 833 N N . SER A 1 109 ? 0.067 -7.157 -1.446 1.00 96.06 109 SER A N 1
ATOM 834 C CA . SER A 1 109 ? 0.101 -7.644 -0.061 1.00 96.06 109 SER A CA 1
ATOM 835 C C . SER A 1 109 ? -0.835 -6.839 0.850 1.00 96.06 109 SER A C 1
ATOM 837 O O . SER A 1 109 ? -1.627 -7.414 1.600 1.00 96.06 109 SER A O 1
ATOM 839 N N . LEU A 1 110 ? -0.828 -5.504 0.729 1.00 96.88 110 LEU A N 1
ATOM 840 C CA . LEU A 1 110 ? -1.749 -4.645 1.479 1.00 96.88 110 LEU A CA 1
ATOM 841 C C . LEU A 1 110 ? -3.211 -4.859 1.073 1.00 96.88 110 LEU A C 1
ATOM 843 O O . LEU A 1 110 ? -4.061 -4.980 1.956 1.00 96.88 110 LEU A O 1
ATOM 847 N N . ARG A 1 111 ? -3.502 -4.955 -0.232 1.00 97.31 111 ARG A N 1
ATOM 848 C CA . ARG A 1 111 ? -4.843 -5.271 -0.751 1.00 97.31 111 ARG A CA 1
ATOM 849 C C . ARG A 1 111 ? -5.362 -6.581 -0.167 1.00 97.31 111 ARG A C 1
ATOM 851 O O . ARG A 1 111 ? -6.461 -6.610 0.380 1.00 97.31 111 ARG A O 1
ATOM 858 N N . ASP A 1 112 ? -4.581 -7.649 -0.281 1.00 94.56 112 ASP A N 1
ATOM 859 C CA . ASP A 1 112 ? -5.000 -9.004 0.081 1.00 94.56 112 ASP A CA 1
ATOM 860 C C . ASP A 1 112 ? -5.213 -9.122 1.592 1.00 94.56 112 ASP A C 1
ATOM 862 O O . ASP A 1 112 ? -6.204 -9.699 2.045 1.00 94.56 112 ASP A O 1
ATOM 866 N N . ARG A 1 113 ? -4.352 -8.477 2.386 1.00 91.88 113 ARG A N 1
ATOM 867 C CA . ARG A 1 113 ? -4.539 -8.390 3.836 1.00 91.88 113 ARG A CA 1
ATOM 868 C C . ARG A 1 113 ? -5.785 -7.597 4.214 1.00 91.88 113 ARG A C 1
ATOM 870 O O . ARG A 1 113 ? -6.537 -8.031 5.082 1.00 91.88 113 ARG A O 1
ATOM 877 N N . CYS A 1 114 ? -6.015 -6.449 3.579 1.00 93.44 114 CYS A N 1
ATOM 878 C CA . CYS A 1 114 ? -7.212 -5.649 3.826 1.00 93.44 114 CYS A CA 1
ATOM 879 C C . CYS A 1 114 ? -8.481 -6.438 3.481 1.00 93.44 114 CYS A C 1
ATOM 881 O O . CYS A 1 114 ? -9.410 -6.482 4.286 1.00 93.44 114 CYS A O 1
ATOM 883 N N . ALA A 1 115 ? -8.481 -7.143 2.347 1.00 90.62 115 ALA A N 1
ATOM 884 C CA . ALA A 1 115 ? -9.574 -8.021 1.948 1.00 90.62 115 ALA A CA 1
ATOM 885 C C . ALA A 1 115 ? -9.825 -9.138 2.978 1.00 90.62 115 ALA A C 1
ATOM 887 O O . ALA A 1 115 ? -10.969 -9.350 3.376 1.00 90.62 115 ALA A O 1
ATOM 888 N N . ALA A 1 116 ? -8.770 -9.801 3.466 1.00 84.75 116 ALA A N 1
ATOM 889 C CA . ALA A 1 116 ? -8.881 -10.849 4.485 1.00 84.75 116 ALA A CA 1
ATOM 890 C C . ALA A 1 116 ? -9.403 -10.324 5.837 1.00 84.75 116 ALA A C 1
ATOM 892 O O . ALA A 1 116 ? -10.150 -11.015 6.527 1.00 84.75 116 ALA A O 1
ATOM 893 N N . ALA A 1 117 ? -9.032 -9.098 6.211 1.00 84.94 117 ALA A N 1
ATOM 894 C CA . ALA A 1 117 ? -9.438 -8.468 7.466 1.00 84.94 117 ALA A CA 1
ATOM 895 C C . ALA A 1 117 ? -10.772 -7.6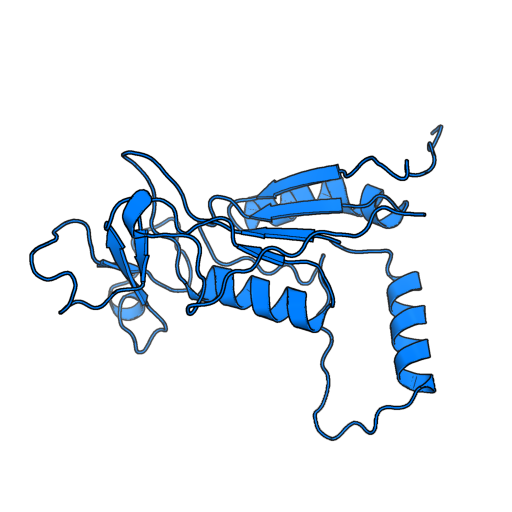99 7.380 1.00 84.94 117 ALA A C 1
ATOM 897 O O . ALA A 1 117 ? -11.238 -7.176 8.393 1.00 84.94 117 ALA A O 1
ATOM 898 N N . GLY A 1 118 ? -11.382 -7.595 6.194 1.00 86.75 118 GLY A N 1
ATOM 899 C CA . GLY A 1 118 ? -12.567 -6.759 5.974 1.00 86.75 118 GLY A CA 1
ATOM 900 C C . GLY A 1 118 ? -12.298 -5.259 6.155 1.00 86.75 118 GLY A C 1
ATOM 901 O O . GLY A 1 118 ? -13.203 -4.507 6.512 1.00 86.75 118 GLY A O 1
ATOM 902 N N . VAL A 1 119 ? -11.055 -4.823 5.943 1.00 92.06 119 VAL A N 1
ATOM 903 C CA . VAL A 1 119 ? -10.646 -3.417 6.001 1.00 92.06 119 VAL A CA 1
ATOM 904 C C . VAL A 1 119 ? -10.798 -2.803 4.603 1.00 92.06 119 VAL A C 1
ATOM 906 O O . VAL A 1 119 ? -10.257 -3.350 3.644 1.00 92.06 119 VAL A O 1
ATOM 909 N N . PRO A 1 120 ? -11.508 -1.671 4.448 1.00 95.31 120 PRO A N 1
ATOM 910 C CA . PRO A 1 120 ? -11.526 -0.910 3.206 1.00 95.31 120 PRO A CA 1
ATOM 911 C C . PRO A 1 120 ? -10.114 -0.618 2.679 1.00 95.31 120 PRO A C 1
ATOM 913 O O . PRO A 1 120 ? -9.242 -0.151 3.416 1.00 95.31 120 PRO A O 1
ATOM 916 N N . PHE A 1 121 ? -9.908 -0.864 1.388 1.00 98.00 121 PHE A N 1
ATOM 917 C CA . PHE A 1 121 ? -8.653 -0.628 0.684 1.00 98.00 121 PHE A CA 1
ATOM 918 C C . PHE A 1 121 ? -8.885 0.265 -0.535 1.00 98.00 121 PHE A C 1
ATOM 920 O O . PHE A 1 121 ? -9.755 -0.011 -1.365 1.00 98.00 121 PHE A O 1
ATOM 927 N N . LEU A 1 122 ? -8.075 1.315 -0.657 1.00 98.62 122 LEU A N 1
ATOM 928 C CA . LEU A 1 122 ? -8.056 2.197 -1.815 1.00 98.62 122 LEU A CA 1
ATOM 929 C C . LEU A 1 122 ? -6.674 2.163 -2.463 1.00 98.62 122 LEU A C 1
ATOM 931 O O . LEU A 1 122 ? -5.683 2.562 -1.855 1.00 98.62 122 LEU A O 1
ATOM 935 N N . PHE A 1 123 ? -6.612 1.763 -3.730 1.00 98.69 123 PHE A N 1
ATOM 936 C CA . PHE A 1 123 ? -5.426 1.947 -4.557 1.00 98.69 123 PHE A CA 1
ATOM 937 C C . PHE A 1 123 ? -5.567 3.248 -5.342 1.00 98.69 123 PHE A C 1
ATOM 939 O O . PHE A 1 123 ? -6.361 3.361 -6.280 1.00 98.69 123 PHE A O 1
ATOM 946 N N . LYS A 1 124 ? -4.813 4.273 -4.950 1.00 97.94 124 LYS A N 1
ATOM 947 C CA . LYS A 1 124 ? -4.978 5.607 -5.521 1.00 97.94 124 LYS A CA 1
ATOM 948 C C . LYS A 1 124 ? -4.412 5.685 -6.919 1.00 97.94 124 LYS A C 1
ATOM 950 O O . LYS A 1 124 ? -5.084 6.225 -7.787 1.00 97.94 124 LYS A O 1
ATOM 955 N N . GLN A 1 125 ? -3.174 5.238 -7.119 1.00 97.75 125 GLN A N 1
ATOM 956 C CA . GLN A 1 125 ? -2.483 5.213 -8.412 1.00 97.75 125 GLN A CA 1
ATOM 957 C C . GLN A 1 125 ? -1.082 4.612 -8.280 1.00 97.75 125 GLN A C 1
ATOM 959 O O . GLN A 1 125 ? -0.513 4.568 -7.192 1.00 97.75 125 GLN A O 1
ATOM 964 N N . TRP A 1 126 ? -0.460 4.297 -9.413 1.00 98.06 126 TRP A N 1
ATOM 965 C CA . TRP A 1 126 ? 0.948 3.902 -9.447 1.00 98.06 126 TRP A CA 1
ATOM 966 C C . TRP A 1 126 ? 1.960 5.059 -9.395 1.00 98.06 126 TRP A C 1
ATOM 968 O O . TRP A 1 126 ? 3.138 4.834 -9.126 1.00 98.06 126 TRP A O 1
ATOM 978 N N . GLY A 1 127 ? 1.534 6.302 -9.640 1.00 97.12 127 GLY A N 1
ATOM 979 C CA . GLY A 1 127 ? 2.466 7.426 -9.762 1.00 97.12 127 GLY A CA 1
ATOM 980 C C . GLY A 1 127 ? 3.099 7.484 -11.155 1.00 97.12 127 GLY A C 1
ATOM 981 O O . GLY A 1 127 ? 2.388 7.286 -12.126 1.00 97.12 127 GLY A O 1
ATOM 982 N N . GLU A 1 128 ? 4.396 7.779 -11.295 1.00 97.88 128 GLU A N 1
ATOM 983 C CA . GLU A 1 128 ? 5.057 7.861 -12.625 1.00 97.88 128 GLU A CA 1
ATOM 984 C C . GLU A 1 128 ? 5.434 6.507 -13.253 1.00 97.88 128 GLU A C 1
ATOM 986 O O . GLU A 1 128 ? 5.902 6.461 -14.395 1.00 97.88 128 GLU A O 1
ATOM 991 N N . TRP A 1 129 ? 5.289 5.426 -12.498 1.00 97.25 129 TRP A N 1
ATOM 992 C CA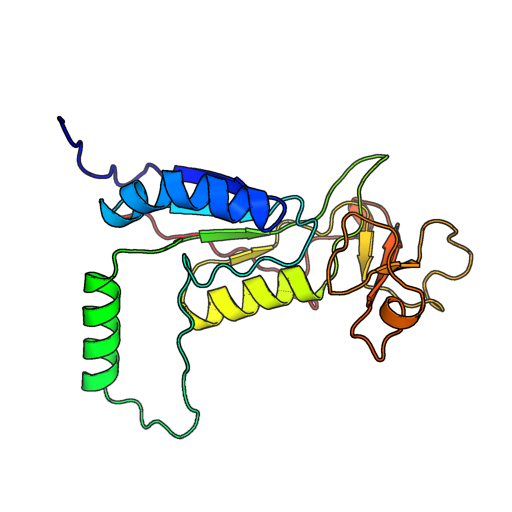 . TRP A 1 129 ? 5.805 4.099 -12.822 1.00 97.25 129 TRP A CA 1
ATOM 993 C C . TRP A 1 129 ? 4.664 3.104 -12.967 1.00 97.25 129 TRP A C 1
ATOM 995 O O . TRP A 1 129 ? 3.619 3.335 -12.386 1.00 97.25 129 TRP A O 1
ATOM 1005 N N . ALA A 1 130 ? 4.838 2.003 -13.690 1.00 97.06 130 ALA A N 1
ATOM 1006 C CA . ALA A 1 130 ? 3.870 0.906 -13.717 1.00 97.06 130 ALA A CA 1
ATOM 1007 C C . ALA A 1 130 ? 4.572 -0.443 -13.948 1.00 97.06 130 ALA A C 1
ATOM 1009 O O . ALA A 1 130 ? 5.658 -0.458 -14.539 1.00 97.06 130 ALA A O 1
ATOM 1010 N N . PRO A 1 131 ? 3.984 -1.571 -13.502 1.00 96.81 131 PRO A N 1
ATOM 1011 C CA . PRO A 1 131 ? 4.469 -2.899 -13.868 1.00 96.81 131 PRO A CA 1
ATOM 1012 C C . PRO A 1 131 ? 4.523 -3.065 -15.389 1.00 96.81 131 PRO A C 1
ATOM 1014 O O . PRO A 1 131 ? 3.587 -2.680 -16.089 1.00 96.81 131 PRO A O 1
ATOM 1017 N N . SER A 1 132 ? 5.623 -3.620 -15.889 1.00 95.94 132 SER A N 1
ATOM 1018 C CA . SER A 1 132 ? 5.883 -3.815 -17.319 1.00 95.94 132 SER A CA 1
ATOM 1019 C C . SER A 1 132 ? 6.794 -5.036 -17.511 1.00 95.94 132 SER A C 1
ATOM 1021 O O . SER A 1 132 ? 7.029 -5.805 -16.577 1.00 95.94 132 SER A O 1
ATOM 1023 N N . THR A 1 133 ? 7.319 -5.216 -18.716 1.00 95.19 133 THR A N 1
ATOM 1024 C CA . THR A 1 133 ? 8.319 -6.233 -19.070 1.00 95.19 133 THR A CA 1
ATOM 1025 C C . THR A 1 133 ? 9.511 -5.575 -19.771 1.00 95.19 133 THR A C 1
ATOM 1027 O O . THR A 1 133 ? 9.353 -4.487 -20.339 1.00 95.19 133 THR A O 1
ATOM 1030 N N . PRO A 1 134 ? 10.706 -6.198 -19.766 1.00 94.38 134 PRO A N 1
ATOM 1031 C CA . PRO A 1 134 ? 11.844 -5.703 -20.543 1.00 94.38 134 PRO A CA 1
ATOM 1032 C C . PRO A 1 134 ? 11.508 -5.478 -22.023 1.00 94.38 134 PRO A C 1
ATOM 1034 O O . PRO A 1 134 ? 11.976 -4.510 -22.621 1.00 94.38 134 PRO A O 1
ATOM 1037 N N . GLU A 1 135 ? 10.670 -6.341 -22.600 1.00 95.75 135 GLU A N 1
ATOM 1038 C CA . GLU A 1 135 ? 10.241 -6.275 -23.995 1.00 95.75 135 GLU A CA 1
ATOM 1039 C C . GLU A 1 135 ? 9.334 -5.067 -24.257 1.00 95.75 135 GLU A C 1
ATOM 1041 O O . GLU A 1 135 ? 9.525 -4.356 -25.242 1.00 95.75 135 GLU A O 1
ATOM 1046 N N . GLN A 1 136 ? 8.368 -4.804 -23.370 1.00 94.19 136 GLN A N 1
ATOM 1047 C CA . GLN A 1 136 ? 7.460 -3.653 -23.484 1.00 94.19 136 GLN A CA 1
ATOM 1048 C C . GLN A 1 136 ? 8.189 -2.321 -23.301 1.00 94.19 136 GLN A C 1
ATOM 1050 O O . GLN A 1 136 ? 7.899 -1.358 -24.007 1.00 94.19 136 GLN A O 1
ATOM 1055 N N . ALA A 1 137 ? 9.166 -2.283 -22.396 1.00 94.25 137 ALA A N 1
ATOM 1056 C CA . ALA A 1 137 ? 9.935 -1.086 -22.083 1.00 94.25 137 ALA A CA 1
ATOM 1057 C C . ALA A 1 137 ? 11.193 -0.912 -22.952 1.00 94.25 137 ALA A C 1
ATOM 1059 O O . ALA A 1 137 ? 12.080 -0.123 -22.600 1.00 94.25 137 ALA A O 1
ATOM 1060 N N . ALA A 1 138 ? 11.324 -1.668 -24.046 1.00 92.94 138 ALA A N 1
ATOM 1061 C CA . ALA A 1 138 ? 12.520 -1.667 -24.876 1.00 92.94 138 ALA A CA 1
ATOM 1062 C C . ALA A 1 138 ? 12.887 -0.241 -25.331 1.00 92.94 138 ALA A C 1
ATOM 1064 O O . ALA A 1 138 ? 12.094 0.473 -25.942 1.00 92.94 138 ALA A O 1
ATOM 1065 N N . GLY A 1 139 ? 14.115 0.184 -25.018 1.00 91.00 139 GLY A N 1
ATOM 1066 C CA . GLY A 1 139 ? 14.610 1.527 -25.340 1.00 91.00 139 GLY A CA 1
ATOM 1067 C C . GLY A 1 139 ? 14.241 2.622 -24.332 1.00 91.00 139 GLY A C 1
ATOM 1068 O O . GLY A 1 139 ? 14.666 3.761 -24.520 1.00 91.00 139 GLY A O 1
ATOM 1069 N N . ASN A 1 140 ? 13.519 2.313 -23.249 1.00 92.94 140 ASN A N 1
ATOM 1070 C CA . ASN A 1 140 ? 13.275 3.244 -22.148 1.00 92.94 140 ASN A CA 1
ATOM 1071 C C . ASN A 1 140 ? 14.384 3.114 -21.082 1.00 92.94 140 ASN A C 1
ATOM 1073 O O . ASN A 1 140 ? 14.347 2.194 -20.263 1.00 92.94 140 ASN A O 1
ATOM 1077 N N . PRO A 1 141 ? 15.365 4.038 -21.022 1.00 90.69 141 PRO A N 1
ATOM 1078 C CA . PRO A 1 141 ? 16.514 3.917 -20.119 1.00 90.69 141 PRO A CA 1
ATOM 1079 C C . PRO A 1 141 ? 16.155 4.150 -18.648 1.00 90.69 141 PRO A C 1
ATOM 1081 O O . PRO A 1 141 ? 17.016 4.046 -17.779 1.00 90.69 141 PRO A O 1
ATOM 1084 N N . ARG A 1 142 ? 14.910 4.546 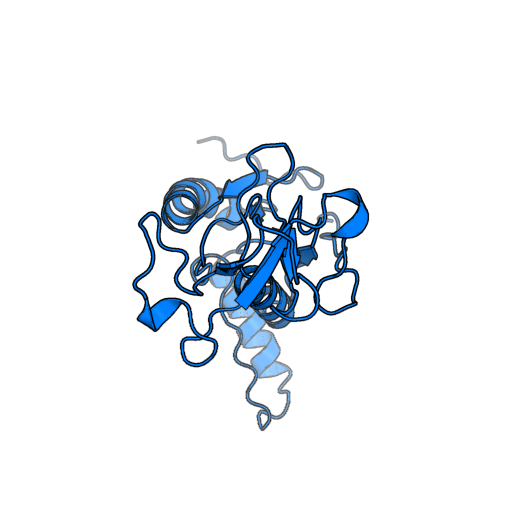-18.363 1.00 88.00 142 ARG A N 1
ATOM 1085 C CA . ARG A 1 142 ? 14.441 4.778 -16.998 1.00 88.00 142 ARG A CA 1
ATOM 1086 C C . ARG A 1 142 ? 13.811 3.530 -16.389 1.00 88.00 142 ARG A C 1
ATOM 1088 O O . ARG A 1 142 ? 13.595 3.536 -15.190 1.00 88.00 142 ARG A O 1
ATOM 1095 N N . SER A 1 143 ? 13.523 2.498 -17.174 1.00 91.94 143 SER A N 1
ATOM 1096 C CA . SER A 1 143 ? 12.885 1.261 -16.714 1.00 91.94 143 SER A CA 1
ATOM 1097 C C . SER A 1 143 ? 13.894 0.279 -16.132 1.00 91.94 143 SER A C 1
ATOM 1099 O O . SER A 1 143 ? 15.067 0.289 -16.504 1.00 91.94 143 SER A O 1
ATOM 1101 N N . GLY A 1 144 ? 13.448 -0.595 -15.234 1.00 92.19 144 GLY A N 1
ATOM 1102 C CA . GLY A 1 144 ? 14.335 -1.589 -14.645 1.00 92.19 144 GLY A CA 1
ATOM 1103 C C . GLY A 1 144 ? 13.673 -2.497 -13.622 1.00 92.19 144 GLY A C 1
ATOM 1104 O O . GLY A 1 144 ? 12.497 -2.361 -13.288 1.00 92.19 144 GLY A O 1
ATOM 1105 N N . TRP A 1 145 ? 14.470 -3.431 -13.114 1.00 92.56 145 TRP A N 1
ATOM 1106 C CA . TRP A 1 145 ? 14.067 -4.360 -12.068 1.00 92.56 145 TRP A CA 1
ATOM 1107 C C . TRP A 1 145 ? 13.993 -3.663 -10.709 1.00 92.56 145 TRP A C 1
ATOM 1109 O O . TRP A 1 145 ? 14.906 -2.936 -10.310 1.00 92.56 145 TRP A O 1
ATOM 1119 N N . ARG A 1 146 ? 12.910 -3.918 -9.978 1.00 92.88 146 ARG A N 1
ATOM 1120 C CA . ARG A 1 146 ? 12.719 -3.522 -8.584 1.00 92.88 146 ARG A CA 1
ATOM 1121 C C . ARG A 1 146 ? 12.696 -4.784 -7.733 1.00 92.88 146 ARG A C 1
ATOM 1123 O O . ARG A 1 146 ? 11.930 -5.695 -8.014 1.00 92.88 146 ARG A O 1
ATOM 1130 N N . CYS A 1 147 ? 13.523 -4.829 -6.695 1.00 91.88 147 CYS A N 1
ATOM 1131 C CA . CYS A 1 147 ? 13.553 -5.941 -5.749 1.00 91.88 147 CYS A CA 1
ATOM 1132 C C . CYS A 1 147 ? 12.355 -5.899 -4.786 1.00 91.88 147 CYS A C 1
ATOM 1134 O O . CYS A 1 147 ? 11.890 -4.820 -4.399 1.00 91.88 147 CYS A O 1
ATOM 1136 N N . LEU A 1 148 ? 11.906 -7.076 -4.346 1.00 88.81 148 LEU A N 1
ATOM 1137 C CA . LEU A 1 148 ? 10.803 -7.218 -3.394 1.00 88.81 148 LEU A CA 1
ATOM 1138 C C . LEU A 1 148 ? 11.148 -6.671 -2.001 1.00 88.81 148 LEU A C 1
ATOM 1140 O O . LEU A 1 148 ? 10.287 -6.124 -1.321 1.00 88.81 148 LEU A O 1
ATOM 1144 N N . ALA A 1 149 ? 12.406 -6.775 -1.573 1.00 86.25 149 ALA A N 1
ATOM 1145 C CA . ALA A 1 149 ? 12.830 -6.350 -0.239 1.00 86.25 149 ALA A CA 1
ATOM 1146 C C . ALA A 1 149 ? 12.840 -4.820 -0.042 1.00 86.25 149 ALA A C 1
ATOM 1148 O O . ALA A 1 149 ? 12.904 -4.354 1.092 1.00 86.25 149 ALA A O 1
ATOM 1149 N N . GLY A 1 150 ? 12.774 -4.027 -1.120 1.00 75.75 150 GLY A N 1
ATOM 1150 C CA . GLY A 1 150 ? 12.672 -2.567 -1.024 1.00 75.75 150 GLY A CA 1
ATOM 1151 C C . GLY A 1 150 ? 13.885 -1.903 -0.377 1.00 75.75 150 GLY A C 1
ATOM 1152 O O . GLY A 1 150 ? 13.731 -0.968 0.402 1.00 75.75 150 GLY A O 1
ATOM 1153 N N . HIS A 1 151 ? 15.091 -2.389 -0.681 1.00 69.81 151 HIS A N 1
ATOM 1154 C CA . HIS A 1 151 ? 16.309 -1.919 -0.028 1.00 69.81 151 HIS A CA 1
ATOM 1155 C C . HIS A 1 151 ? 16.495 -0.390 -0.140 1.00 69.81 151 HIS A C 1
ATOM 1157 O O . HIS A 1 151 ? 16.361 0.168 -1.235 1.00 69.81 151 HIS A O 1
ATOM 1163 N N . PRO A 1 152 ? 16.881 0.292 0.961 1.00 57.38 152 PRO A N 1
ATOM 1164 C CA . PRO A 1 152 ? 17.327 1.688 0.915 1.00 57.38 152 PRO A CA 1
ATOM 1165 C C . PRO A 1 152 ? 18.703 1.829 0.237 1.00 57.38 152 PRO A C 1
ATOM 1167 O O . PRO A 1 152 ? 19.133 2.933 -0.093 1.00 57.38 152 PRO A O 1
ATOM 1170 N N . HIS A 1 153 ? 19.394 0.706 0.026 1.00 59.06 153 HIS A N 1
ATOM 1171 C CA . HIS A 1 153 ? 20.676 0.594 -0.662 1.00 59.06 153 HIS A CA 1
ATOM 1172 C C . HIS A 1 153 ? 20.514 -0.036 -2.050 1.00 59.06 153 HIS A C 1
ATOM 1174 O O . HIS A 1 153 ? 19.455 -0.558 -2.397 1.00 59.06 153 HIS A O 1
ATOM 1180 N N . VAL A 1 154 ? 21.590 -0.003 -2.843 1.00 69.19 154 VAL A N 1
ATOM 1181 C CA . VAL A 1 154 ? 21.652 -0.708 -4.129 1.00 69.19 154 VAL A CA 1
ATOM 1182 C C . VAL A 1 154 ? 21.411 -2.197 -3.879 1.00 69.19 154 VAL A C 1
ATOM 1184 O O . VAL A 1 154 ? 22.163 -2.824 -3.134 1.00 69.19 154 VAL A O 1
ATOM 1187 N N . ALA A 1 155 ? 20.344 -2.733 -4.472 1.00 77.62 155 ALA A N 1
ATOM 1188 C CA . ALA A 1 155 ? 20.002 -4.147 -4.374 1.00 77.62 155 ALA A CA 1
ATOM 1189 C C . ALA A 1 155 ? 21.152 -5.013 -4.899 1.00 77.62 155 ALA A C 1
ATOM 1191 O O . ALA A 1 155 ? 21.858 -4.622 -5.839 1.00 77.62 155 ALA A O 1
ATOM 1192 N N . ARG A 1 156 ? 21.333 -6.196 -4.310 1.00 82.94 156 ARG A N 1
ATOM 1193 C CA . ARG A 1 156 ? 22.306 -7.153 -4.841 1.00 82.94 156 ARG A CA 1
ATOM 1194 C C . ARG A 1 156 ? 21.835 -7.621 -6.208 1.00 82.94 156 ARG A C 1
ATOM 1196 O O . ARG A 1 156 ? 20.637 -7.662 -6.486 1.00 82.94 156 ARG A O 1
ATOM 1203 N N . ARG A 1 157 ? 22.774 -7.991 -7.077 1.00 83.06 157 ARG A N 1
ATOM 1204 C CA . ARG A 1 157 ? 22.442 -8.395 -8.447 1.00 83.06 157 ARG A CA 1
ATOM 1205 C C . ARG A 1 157 ? 21.456 -9.565 -8.457 1.00 83.06 157 ARG A C 1
ATOM 1207 O O . ARG A 1 157 ? 20.568 -9.598 -9.297 1.00 83.06 157 ARG A O 1
ATOM 1214 N N . GLU A 1 158 ? 21.596 -10.487 -7.515 1.00 86.19 158 GLU A N 1
ATOM 1215 C CA . GLU A 1 158 ? 20.781 -11.694 -7.375 1.00 86.19 158 GLU A CA 1
ATOM 1216 C C . GLU A 1 158 ? 19.324 -11.381 -6.987 1.00 86.19 158 GLU A C 1
ATOM 1218 O O . GLU A 1 158 ? 18.424 -12.144 -7.321 1.00 86.19 158 GLU A O 1
ATOM 1223 N N . GLU A 1 159 ? 19.075 -10.237 -6.343 1.00 83.94 159 GLU A N 1
ATOM 1224 C CA . GLU A 1 159 ? 17.746 -9.769 -5.912 1.00 83.94 159 GLU A CA 1
ATOM 1225 C C . GLU A 1 159 ? 16.990 -9.019 -7.023 1.00 83.94 159 GLU A C 1
ATOM 1227 O O . GLU A 1 159 ? 15.851 -8.597 -6.825 1.00 83.94 159 GLU A O 1
ATOM 1232 N N . LEU A 1 160 ? 17.627 -8.810 -8.181 1.00 83.44 160 LEU A N 1
ATOM 1233 C CA . LEU A 1 160 ? 17.077 -8.094 -9.337 1.00 83.44 160 LEU A CA 1
ATOM 1234 C C . LEU A 1 160 ? 16.642 -9.040 -10.465 1.00 83.44 160 LEU A C 1
ATOM 1236 O O . LEU A 1 160 ? 16.552 -8.625 -11.619 1.00 83.44 160 LEU A O 1
ATOM 1240 N N . TYR A 1 161 ? 16.361 -10.301 -10.134 1.00 82.94 161 TYR A N 1
ATOM 1241 C CA . TYR A 1 161 ? 15.830 -11.293 -11.068 1.00 82.94 161 TYR A CA 1
ATOM 1242 C C . TYR A 1 161 ? 14.431 -11.770 -10.650 1.00 82.94 161 TYR A C 1
ATOM 1244 O O . TYR A 1 161 ? 14.137 -11.804 -9.450 1.00 82.94 161 TYR A O 1
ATOM 1252 N N . PRO A 1 162 ? 13.583 -12.193 -11.611 1.00 85.62 162 PRO A N 1
ATOM 1253 C CA . PRO A 1 162 ? 12.250 -12.735 -11.328 1.00 85.62 162 PRO A CA 1
ATOM 1254 C C . PRO A 1 162 ? 12.244 -13.863 -10.294 1.00 85.62 162 PRO A C 1
ATOM 1256 O O . PRO A 1 162 ? 11.361 -13.914 -9.447 1.00 85.62 162 PRO A O 1
ATOM 1259 N N . GLU A 1 163 ? 13.267 -14.722 -10.325 1.00 87.31 163 GLU A N 1
ATOM 1260 C CA . GLU A 1 163 ? 13.441 -15.863 -9.413 1.00 87.31 163 GLU A CA 1
ATOM 1261 C C . GLU A 1 163 ? 13.481 -15.435 -7.933 1.00 87.31 163 GLU A C 1
ATOM 1263 O O . GLU A 1 163 ? 13.094 -16.188 -7.044 1.00 87.31 163 GLU A O 1
ATOM 1268 N N . ALA A 1 164 ? 13.951 -14.210 -7.666 1.00 86.25 164 ALA A N 1
ATOM 1269 C CA . ALA A 1 164 ? 14.025 -13.606 -6.337 1.00 86.25 164 ALA A CA 1
ATOM 1270 C C . ALA A 1 164 ? 12.782 -12.759 -5.995 1.00 86.25 164 ALA A C 1
ATOM 1272 O O . ALA A 1 164 ? 12.774 -12.037 -4.996 1.00 86.25 164 ALA A O 1
ATOM 1273 N N . GLY A 1 165 ? 11.743 -12.810 -6.834 1.00 89.94 165 GLY A N 1
ATOM 1274 C CA . GLY A 1 165 ? 10.525 -12.018 -6.692 1.00 89.94 165 GLY A CA 1
ATOM 1275 C C . GLY A 1 165 ? 10.655 -10.577 -7.180 1.00 89.94 165 GLY A C 1
ATOM 1276 O O . GLY A 1 165 ? 9.825 -9.754 -6.813 1.00 89.94 165 GLY A O 1
ATOM 1277 N N . ALA A 1 166 ? 11.681 -10.238 -7.971 1.00 93.31 166 ALA A N 1
ATOM 1278 C CA . ALA A 1 166 ? 11.800 -8.901 -8.544 1.00 93.31 166 ALA A CA 1
ATOM 1279 C C . ALA A 1 166 ? 10.752 -8.660 -9.638 1.00 93.31 166 ALA A C 1
ATOM 1281 O O . ALA A 1 166 ? 10.504 -9.518 -10.487 1.00 93.31 166 ALA A O 1
ATOM 1282 N N . ALA A 1 167 ? 10.210 -7.447 -9.682 1.00 94.69 167 ALA A N 1
ATOM 1283 C CA . ALA A 1 167 ? 9.298 -7.004 -10.727 1.00 94.69 167 ALA A CA 1
ATOM 1284 C C . ALA A 1 167 ? 9.978 -5.999 -11.655 1.00 94.69 167 ALA A C 1
ATOM 1286 O O . ALA A 1 167 ? 10.705 -5.109 -11.207 1.00 94.69 167 ALA A O 1
ATOM 1287 N N . PHE A 1 168 ? 9.708 -6.099 -12.954 1.00 94.94 168 PHE A N 1
ATOM 1288 C CA . PHE A 1 168 ? 10.147 -5.094 -13.910 1.00 94.94 168 PHE A CA 1
ATOM 1289 C C . PHE A 1 168 ? 9.161 -3.921 -13.924 1.00 94.94 168 PHE A C 1
ATOM 1291 O O . PHE A 1 168 ? 7.952 -4.106 -14.079 1.00 94.94 168 PHE A O 1
ATOM 1298 N N . ILE A 1 169 ? 9.677 -2.709 -13.738 1.00 96.00 169 ILE A N 1
ATOM 1299 C CA . ILE A 1 169 ? 8.882 -1.487 -13.635 1.00 96.00 169 ILE A CA 1
ATOM 1300 C C . ILE A 1 169 ? 9.333 -0.507 -14.712 1.00 96.00 169 ILE A C 1
ATOM 1302 O O . ILE A 1 169 ? 10.524 -0.238 -14.882 1.00 96.00 169 ILE A O 1
ATOM 1306 N N . GLU A 1 170 ? 8.368 0.069 -15.415 1.00 96.88 170 GLU A N 1
ATOM 1307 C CA . GLU A 1 170 ? 8.601 1.060 -16.454 1.00 96.88 170 GLU A CA 1
ATOM 1308 C C . GLU A 1 170 ? 8.146 2.449 -16.022 1.00 96.88 170 GLU A C 1
ATOM 1310 O O . GLU A 1 170 ? 7.077 2.623 -15.431 1.00 96.88 170 GLU A O 1
ATOM 1315 N N . ARG A 1 171 ? 8.936 3.470 -16.367 1.00 96.50 171 ARG A N 1
ATOM 1316 C CA . ARG A 1 171 ? 8.534 4.867 -16.183 1.00 96.50 171 ARG A CA 1
ATOM 1317 C C . ARG A 1 171 ? 7.671 5.329 -17.355 1.00 96.50 171 ARG A C 1
ATOM 1319 O O . ARG A 1 171 ? 8.166 5.988 -18.270 1.00 96.50 171 ARG A O 1
ATOM 1326 N N . VAL A 1 172 ? 6.385 5.000 -17.303 1.00 96.44 172 VAL A N 1
ATOM 1327 C CA . VAL A 1 172 ? 5.382 5.346 -18.331 1.00 96.44 172 VAL A CA 1
ATOM 1328 C C . VAL A 1 172 ? 4.815 6.765 -18.182 1.00 96.44 172 VAL A C 1
ATOM 1330 O O . VAL A 1 172 ? 4.242 7.321 -19.116 1.00 96.44 172 VAL A O 1
ATOM 1333 N N . GLY A 1 173 ? 4.986 7.375 -17.006 1.00 96.38 173 GLY A N 1
ATOM 1334 C CA . GLY A 1 173 ? 4.434 8.680 -16.660 1.00 96.38 173 GLY A CA 1
ATOM 1335 C C . GLY A 1 173 ? 3.030 8.606 -16.050 1.00 96.38 173 GLY A C 1
ATOM 1336 O O . GLY A 1 173 ? 2.222 7.745 -16.401 1.00 96.38 173 GLY A O 1
ATOM 1337 N N . LYS A 1 174 ? 2.706 9.551 -15.157 1.00 94.50 174 LYS A N 1
ATOM 1338 C CA . LYS A 1 174 ? 1.490 9.512 -14.315 1.00 94.50 174 LYS A CA 1
ATOM 1339 C C . LYS A 1 174 ? 0.183 9.225 -15.048 1.00 94.50 174 LYS A C 1
ATOM 1341 O O . LYS A 1 174 ? -0.646 8.460 -14.565 1.00 94.50 174 LYS A O 1
ATOM 1346 N N . LYS A 1 175 ? -0.020 9.858 -16.206 1.00 94.62 175 LYS A N 1
ATOM 1347 C CA . LYS A 1 175 ? -1.254 9.684 -16.985 1.00 94.62 175 LYS A CA 1
ATOM 1348 C C . LYS A 1 175 ? -1.404 8.257 -17.517 1.00 94.62 175 LYS A C 1
ATOM 1350 O O . LYS A 1 175 ? -2.515 7.745 -17.514 1.00 94.62 175 LYS A O 1
ATOM 1355 N N . ALA A 1 176 ? -0.308 7.643 -17.961 1.00 95.88 176 ALA A N 1
ATOM 1356 C CA . ALA A 1 176 ? -0.313 6.300 -18.534 1.00 95.88 176 ALA A CA 1
ATOM 1357 C C . ALA A 1 176 ? -0.315 5.207 -17.457 1.00 95.88 176 ALA A C 1
ATOM 1359 O O . ALA A 1 176 ? -0.920 4.161 -17.658 1.00 95.88 176 ALA A O 1
ATOM 1360 N N . ALA A 1 177 ? 0.314 5.464 -16.307 1.00 96.56 177 ALA A N 1
ATOM 1361 C CA . ALA A 1 177 ? 0.424 4.494 -15.222 1.00 96.56 177 ALA A CA 1
ATOM 1362 C C . ALA A 1 177 ? -0.938 4.108 -14.618 1.00 96.56 177 ALA A C 1
ATOM 1364 O O . ALA A 1 177 ? -1.164 2.960 -14.245 1.00 96.56 177 ALA A O 1
ATOM 1365 N N . GLY A 1 178 ? -1.871 5.061 -14.558 1.00 95.94 178 GLY A N 1
ATOM 1366 C CA . GLY A 1 178 ? -3.260 4.796 -14.197 1.00 95.94 178 GLY A CA 1
ATOM 1367 C C . GLY A 1 178 ? -3.490 4.430 -12.724 1.00 95.94 178 GLY A C 1
ATOM 1368 O O . GLY A 1 178 ? -2.646 4.631 -11.845 1.00 95.94 178 GLY A O 1
ATOM 1369 N N . ARG A 1 179 ? -4.707 3.939 -12.456 1.00 97.25 179 ARG A N 1
ATOM 1370 C CA . ARG A 1 179 ? -5.245 3.674 -11.106 1.00 97.25 179 ARG A CA 1
ATOM 1371 C C . ARG A 1 179 ? -5.719 2.237 -10.887 1.00 97.25 179 ARG A C 1
ATOM 1373 O O . ARG A 1 179 ? -6.412 1.966 -9.914 1.00 97.25 179 ARG A O 1
ATOM 1380 N N . THR A 1 180 ? -5.385 1.327 -11.792 1.00 97.94 180 THR A N 1
ATOM 1381 C CA . THR A 1 180 ? -5.776 -0.079 -11.681 1.00 97.94 180 THR A CA 1
ATOM 1382 C C . THR A 1 180 ? -4.651 -0.900 -11.072 1.00 97.94 180 THR A C 1
ATOM 1384 O O . THR A 1 180 ? -3.522 -0.844 -11.562 1.00 97.94 180 THR A O 1
ATOM 1387 N N . LEU A 1 181 ? -4.963 -1.702 -10.059 1.00 97.81 181 LEU A N 1
ATOM 1388 C CA . LEU A 1 181 ? -4.080 -2.739 -9.527 1.00 97.81 181 LEU A CA 1
ATOM 1389 C C . LEU A 1 181 ? -4.598 -4.087 -10.033 1.00 97.81 181 LEU A C 1
ATOM 1391 O O . LEU A 1 181 ? -5.733 -4.459 -9.737 1.00 97.81 181 LEU A O 1
ATOM 1395 N N . ASP A 1 182 ? -3.783 -4.778 -10.834 1.00 96.44 182 ASP A N 1
ATOM 1396 C CA . ASP A 1 182 ? -4.150 -6.015 -11.542 1.00 96.44 182 ASP A CA 1
ATOM 1397 C C . ASP A 1 182 ? -5.427 -5.867 -12.395 1.00 96.44 182 ASP A C 1
ATOM 1399 O O . ASP A 1 182 ? -6.308 -6.720 -12.402 1.00 96.44 182 ASP A O 1
ATOM 1403 N N . GLY A 1 183 ? -5.545 -4.736 -13.101 1.00 96.81 183 GLY A N 1
ATOM 1404 C CA . GLY A 1 183 ? -6.679 -4.437 -13.987 1.00 96.81 183 GLY A CA 1
ATOM 1405 C C . GLY A 1 183 ? -7.965 -3.992 -13.280 1.00 96.81 183 GLY A C 1
ATOM 1406 O O . GLY A 1 183 ? -8.931 -3.646 -13.953 1.00 96.81 183 GLY A O 1
ATOM 1407 N N . VAL A 1 184 ? -7.977 -3.941 -11.945 1.00 97.69 184 VAL A N 1
ATOM 1408 C CA . VAL A 1 184 ? -9.157 -3.598 -11.137 1.00 97.69 184 VAL A CA 1
ATOM 1409 C C . VAL A 1 184 ? -8.963 -2.254 -10.434 1.00 97.69 184 VAL A C 1
ATOM 1411 O O . VAL A 1 184 ? -7.865 -1.933 -9.973 1.00 97.69 184 VAL A O 1
ATOM 1414 N N . ILE A 1 185 ? -10.029 -1.452 -10.356 1.00 98.19 185 ILE A N 1
ATOM 1415 C CA . ILE A 1 185 ? -10.077 -0.248 -9.516 1.00 98.19 185 ILE A CA 1
ATOM 1416 C C . ILE A 1 185 ? -10.388 -0.680 -8.084 1.00 98.19 185 ILE A C 1
ATOM 1418 O O . ILE A 1 185 ? -11.346 -1.411 -7.856 1.00 98.19 185 ILE A O 1
ATOM 1422 N N . HIS A 1 186 ? -9.586 -0.207 -7.131 1.00 98.38 186 HIS A N 1
ATOM 1423 C CA . HIS A 1 186 ? -9.821 -0.413 -5.702 1.00 98.38 186 HIS A CA 1
ATOM 1424 C C . HIS A 1 186 ? -10.105 0.945 -5.065 1.00 98.38 186 HIS A C 1
ATOM 1426 O O . HIS A 1 186 ? -9.196 1.765 -4.936 1.00 98.38 186 HIS A O 1
ATOM 1432 N N . ASP A 1 187 ? -11.362 1.205 -4.724 1.00 97.81 187 ASP A N 1
ATOM 1433 C CA . ASP A 1 187 ? -11.877 2.503 -4.271 1.00 97.81 187 ASP A CA 1
ATOM 1434 C C . ASP A 1 187 ? -12.781 2.383 -3.035 1.00 97.81 187 ASP A C 1
ATOM 1436 O O . ASP A 1 187 ? -13.667 3.208 -2.825 1.00 97.81 187 ASP A O 1
ATOM 1440 N N . ALA A 1 188 ? -12.549 1.374 -2.191 1.00 96.44 188 ALA A N 1
ATOM 1441 C CA . ALA A 1 188 ? -13.339 1.183 -0.983 1.00 96.44 188 ALA A CA 1
ATOM 1442 C C . ALA A 1 188 ? -13.047 2.276 0.061 1.00 96.44 188 ALA A C 1
ATOM 1444 O O . ALA A 1 188 ? -11.891 2.616 0.340 1.00 96.44 188 ALA A O 1
ATOM 1445 N N . TYR A 1 189 ? -14.116 2.774 0.682 1.00 94.00 189 TYR A N 1
ATOM 1446 C CA . TYR A 1 189 ? -14.096 3.730 1.787 1.00 94.00 189 TYR A CA 1
ATOM 1447 C C . TYR A 1 189 ? -14.736 3.111 3.033 1.00 94.00 189 TYR A C 1
ATOM 1449 O O . TYR A 1 189 ? -15.582 2.224 2.911 1.00 94.00 189 TYR A O 1
ATOM 1457 N N . PRO A 1 190 ? -14.351 3.557 4.238 1.00 88.56 190 PRO A N 1
ATOM 1458 C CA . PRO A 1 190 ? -15.076 3.199 5.442 1.00 88.56 190 PRO A CA 1
ATOM 1459 C C . PRO A 1 190 ? -16.454 3.866 5.470 1.00 88.56 190 PRO A C 1
ATOM 1461 O O . PRO A 1 190 ? -16.614 5.017 5.064 1.00 88.56 190 PRO A O 1
ATOM 1464 N N . GLU A 1 191 ? -17.431 3.151 6.021 1.00 79.25 191 GLU A N 1
ATOM 1465 C CA . GLU A 1 191 ? -18.733 3.725 6.351 1.00 79.25 191 GLU A CA 1
ATOM 1466 C C . GLU A 1 191 ? -18.599 4.689 7.547 1.00 79.25 191 GLU A C 1
ATOM 1468 O O . GLU A 1 191 ? -17.813 4.419 8.470 1.00 79.25 191 GLU A O 1
ATOM 1473 N N . PRO A 1 192 ? -19.348 5.808 7.576 1.00 65.00 192 PRO A N 1
ATOM 1474 C CA . PRO A 1 192 ? -19.417 6.678 8.745 1.00 65.00 192 PRO A CA 1
ATOM 1475 C C . PRO A 1 192 ? -19.798 5.883 9.997 1.00 65.00 192 PRO A C 1
ATOM 1477 O O . PRO A 1 192 ? -20.619 4.965 9.946 1.00 65.00 192 PRO A O 1
ATOM 1480 N N . SER A 1 193 ? -19.201 6.228 11.138 1.00 61.12 193 SER A N 1
ATOM 1481 C CA . SER A 1 193 ? -19.589 5.600 12.403 1.00 61.12 193 SER A CA 1
ATOM 1482 C C . SER A 1 193 ? -20.950 6.163 12.819 1.00 61.12 193 SER A C 1
ATOM 1484 O O . SER A 1 193 ? -21.086 7.380 12.926 1.00 61.12 193 SER A O 1
ATOM 1486 N N . VAL A 1 194 ? -21.949 5.291 12.988 1.00 52.47 194 VAL A N 1
ATOM 1487 C CA . VAL A 1 194 ? -23.287 5.634 13.513 1.00 52.47 194 VAL A CA 1
ATOM 1488 C C . VAL A 1 194 ? -23.233 6.050 14.976 1.00 52.47 194 VAL A C 1
ATOM 1490 O O . VAL A 1 194 ? -22.422 5.456 15.723 1.00 52.47 194 VAL A O 1
#

Organism: NCBI:txid1437009

Secondary structure (DSSP, 8-state):
---PPPPTT-EEEEE-SSHHHHHHHHHHHHHHHHTT-EEEEEE-S--S----TTTS------TT----HHHHHHHHHHHHHH----SEEEEE---STTPPPPPHHHHHHHHHHHHHHT--EEEEE-TT-EE--TTTTTT-TT-EEE-TT--SSPPPGGGGSGGGT-EEEE---HHHH-SEETTEE-B--PPPP-

Sequence (194 aa):
MIGHAPLPNVWLGFSAEDQERFDERWTAVKPLAKAGWLTWWSAEPLLGPVDPSAAIPEVHHHPDNVRSPALDALVRAAATMIGPGLRWVVTGGESGPGARPMHPDWARSLRDRCAAAGVPFLFKQWGEWAPSTPEQAAGNPRSGWRCLAGHPHVARREELYPEAGAAFIERVGKKAAGRTLDGVIHDAYPEPSV

InterPro domains:
  IPR011101 Protein of unknown function DUF5131 [PF07505] (6-190)

Radius of gyration: 18.7 Å; chains: 1; bounding box: 46×41×56 Å

Foldseek 3Di:
DPDDQADLPDEAEDEDQEAVRCVVVCVVCVVVQQSVHAYEYENPANQAAYDCCVQQPADDDDPPDDDDVVVVVVVVVVCVVSGHGHQEYEYEFAADDPTDFDFLVSLVVVVVSCVRRVHAYAQAFHYQKAFDDCVRCPPQPVKAKDFNGSDPDDDDPVRRDVVVVITIMGRNGGVVRDRDRVNHGRHGDDDGGD

pLDDT: mean 86.44, std 14.84, range [40.84, 98.69]